Protein AF-A0A8C6JQ78-F1 (afdb_monomer)

Secondary structure (DSSP, 8-state):
-------PPPPHHHHHHHHHHHHHHHHHHHHHHHHHHHHHHHHHHHHHHHHHHHHHTT--HHHHHHHHHHHHHHHHHHHHHHHSS--TT-GGGT-EE-SSSSPPBTT-GGGTTT-TTTS---PPPPGGGGGSS---TT-S--BSSS-----EE-SS-------------GGGSTTS----

Sequence (180 aa):
MLILQEMSWPRGAEQELLGSSQASVKQEMQDFNQKAVQVYAARRNVLQIVRDVLEDHAVQEEQTQEILQLTEVAVKKVLENYVLMPDWALESTGATIDEERTSKSYGGKDMITWMRSLFTFFFANPPSTILQPSITPGNCWPFQGSQAHVVIRLPAHVWPTAFTVWHISAAVSPSGEVSS

Structure (mmCIF, N/CA/C/O backbone):
data_AF-A0A8C6JQ78-F1
#
_entry.id   AF-A0A8C6JQ78-F1
#
loop_
_atom_site.group_PDB
_atom_site.id
_atom_site.type_symbol
_atom_site.label_atom_id
_atom_site.label_alt_id
_atom_site.label_comp_id
_atom_site.label_asym_id
_atom_site.label_entity_id
_atom_site.label_seq_id
_atom_site.pdbx_PDB_ins_code
_atom_site.Cartn_x
_atom_site.Cartn_y
_atom_site.Cartn_z
_atom_site.occupancy
_atom_site.B_iso_or_equiv
_atom_site.auth_seq_id
_atom_site.auth_comp_id
_atom_site.auth_asym_id
_atom_site.auth_atom_id
_atom_site.pdbx_PDB_model_num
ATOM 1 N N . MET A 1 1 ? -3.628 13.001 -40.898 1.00 32.44 1 MET A N 1
ATOM 2 C CA . MET A 1 1 ? -3.159 11.724 -41.470 1.00 32.44 1 MET A CA 1
ATOM 3 C C . MET A 1 1 ? -3.111 10.720 -40.328 1.00 32.44 1 MET A C 1
ATOM 5 O O . MET A 1 1 ? -2.180 10.752 -39.540 1.00 32.44 1 MET A O 1
ATOM 9 N N . LEU A 1 2 ? -4.199 9.970 -40.146 1.00 30.72 2 LEU A N 1
ATOM 10 C CA . LEU A 1 2 ? -4.335 8.928 -39.125 1.00 30.72 2 LEU A CA 1
ATOM 11 C C . LEU A 1 2 ? -3.734 7.648 -39.705 1.00 30.72 2 LEU A C 1
ATOM 13 O O . LEU A 1 2 ? -4.224 7.169 -40.725 1.00 30.72 2 LEU A O 1
ATOM 17 N N . ILE A 1 3 ? -2.675 7.121 -39.097 1.00 33.19 3 ILE A N 1
ATOM 18 C CA . ILE A 1 3 ? -2.196 5.774 -39.406 1.00 33.19 3 ILE A CA 1
ATOM 19 C C . ILE A 1 3 ? -2.894 4.843 -38.417 1.00 33.19 3 ILE A C 1
ATOM 21 O O . ILE A 1 3 ? -2.551 4.804 -37.238 1.00 33.19 3 ILE A O 1
ATOM 25 N N . LEU A 1 4 ? -3.921 4.146 -38.901 1.00 33.66 4 LEU A N 1
ATOM 26 C CA . LEU A 1 4 ? -4.451 2.949 -38.259 1.00 33.66 4 LEU A CA 1
ATOM 27 C C . LEU A 1 4 ? -3.392 1.859 -38.433 1.00 33.66 4 LEU A C 1
ATOM 29 O O . LEU A 1 4 ? -3.199 1.354 -39.536 1.00 33.66 4 LEU A O 1
ATOM 33 N N . GLN A 1 5 ? -2.665 1.541 -37.365 1.00 36.19 5 GLN A N 1
ATOM 34 C CA . GLN A 1 5 ? -1.820 0.355 -37.341 1.00 36.19 5 GLN A CA 1
ATOM 35 C C . GLN A 1 5 ? -2.734 -0.850 -37.116 1.00 36.19 5 GLN A C 1
ATOM 37 O O . GLN A 1 5 ? -3.432 -0.924 -36.105 1.00 36.19 5 GLN A O 1
ATOM 42 N N . GLU A 1 6 ? -2.789 -1.741 -38.105 1.00 35.38 6 GLU A N 1
ATOM 43 C CA . GLU A 1 6 ? -3.621 -2.938 -38.073 1.00 35.38 6 GLU A CA 1
ATOM 44 C C . GLU A 1 6 ? -3.322 -3.789 -36.833 1.00 35.38 6 GLU A C 1
ATOM 46 O O . GLU A 1 6 ? -2.182 -4.175 -36.566 1.00 35.38 6 GLU A O 1
ATOM 51 N N . MET A 1 7 ? -4.375 -4.086 -36.073 1.00 39.25 7 MET A N 1
ATOM 52 C CA . MET A 1 7 ? -4.347 -5.039 -34.974 1.00 39.25 7 MET A CA 1
ATOM 53 C C . MET A 1 7 ? -4.331 -6.446 -35.572 1.00 39.25 7 MET A C 1
ATOM 55 O O . MET A 1 7 ? -5.369 -6.987 -35.953 1.00 39.25 7 MET A O 1
ATOM 59 N N . SER A 1 8 ? -3.145 -7.044 -35.675 1.00 45.88 8 SER A N 1
ATOM 60 C CA . SER A 1 8 ? -3.016 -8.471 -35.962 1.00 45.88 8 SER A CA 1
ATOM 61 C C . SER A 1 8 ? -3.646 -9.267 -34.818 1.00 45.88 8 SER A C 1
ATOM 63 O O . SER A 1 8 ? -3.221 -9.144 -33.668 1.00 45.88 8 SER A O 1
ATOM 65 N N . TRP A 1 9 ? -4.658 -10.076 -35.124 1.00 36.28 9 TRP A N 1
ATOM 66 C CA . TRP A 1 9 ? -5.292 -10.969 -34.157 1.00 36.28 9 TRP A CA 1
ATOM 67 C C . TRP A 1 9 ? -4.267 -11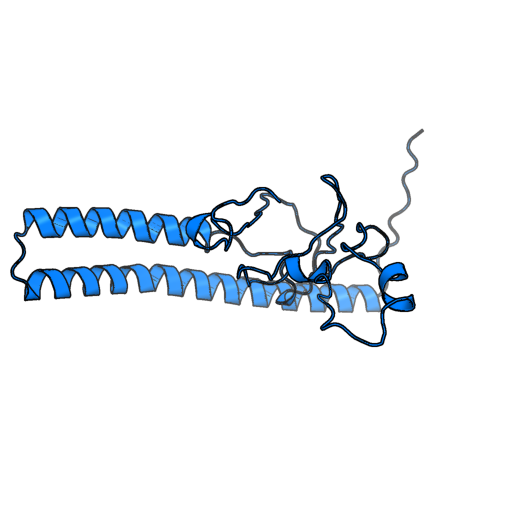.978 -33.599 1.00 36.28 9 TRP A C 1
ATOM 69 O O . TRP A 1 9 ? -3.513 -12.557 -34.387 1.00 36.28 9 TRP A O 1
ATOM 79 N N . PRO A 1 10 ? -4.221 -12.207 -32.271 1.00 47.31 10 PRO A N 1
ATOM 80 C CA . PRO A 1 10 ? -3.242 -13.102 -31.653 1.00 47.31 10 PRO A CA 1
ATOM 81 C C . PRO A 1 10 ? -3.400 -14.533 -32.179 1.00 47.31 10 PRO A C 1
ATOM 83 O O . PRO A 1 10 ? -4.524 -15.002 -32.377 1.00 47.31 10 PRO A O 1
ATOM 86 N N . ARG A 1 11 ? -2.283 -15.231 -32.421 1.00 64.19 11 ARG A N 1
ATOM 87 C CA . ARG A 1 11 ? -2.280 -16.630 -32.903 1.00 64.19 11 ARG A CA 1
ATOM 88 C C . ARG A 1 11 ? -2.543 -17.598 -31.742 1.00 64.19 11 ARG A C 1
ATOM 90 O O . ARG A 1 11 ? -2.397 -17.226 -30.585 1.00 64.19 11 ARG A O 1
ATOM 97 N N . GLY A 1 12 ? -2.912 -18.847 -32.041 1.00 55.00 12 GLY A N 1
ATOM 98 C CA . GLY A 1 12 ? -3.444 -19.822 -31.066 1.00 55.00 12 GLY A CA 1
ATOM 99 C C . GLY A 1 12 ? -2.695 -19.946 -29.726 1.00 55.00 12 GLY A C 1
ATOM 100 O O . GLY A 1 12 ? -3.345 -20.010 -28.691 1.00 55.00 12 GLY A O 1
ATOM 101 N N . ALA A 1 13 ? -1.358 -19.878 -29.711 1.00 51.22 13 ALA A N 1
ATOM 102 C CA . ALA A 1 13 ? -0.577 -19.916 -28.466 1.00 51.22 13 ALA A CA 1
ATOM 103 C C . ALA A 1 13 ? -0.722 -18.640 -27.608 1.00 51.22 13 ALA A C 1
ATOM 105 O O . ALA A 1 13 ? -0.789 -18.718 -26.386 1.00 51.22 13 ALA A O 1
ATOM 106 N N . GLU A 1 14 ? -0.824 -17.460 -28.228 1.00 50.31 14 GLU A N 1
ATOM 107 C CA . GLU A 1 14 ? -1.117 -16.205 -27.519 1.00 50.31 14 GLU A CA 1
ATOM 108 C C . GLU A 1 14 ? -2.560 -16.195 -27.007 1.00 50.31 14 GLU A C 1
ATOM 110 O O . GLU A 1 14 ? -2.817 -15.682 -25.925 1.00 50.31 14 GLU A O 1
ATOM 115 N N . GLN A 1 15 ? -3.501 -16.810 -27.730 1.00 54.88 15 GLN A N 1
ATOM 116 C CA . GLN A 1 15 ? -4.888 -16.956 -27.273 1.00 54.88 15 GLN A CA 1
ATOM 117 C C . GLN A 1 15 ? -5.023 -17.913 -26.077 1.00 54.88 15 GLN A C 1
ATOM 119 O O . GLN A 1 15 ? -5.782 -17.617 -25.158 1.00 54.88 15 GLN A O 1
ATOM 124 N N . GLU A 1 16 ? -4.270 -19.017 -26.035 1.00 52.56 16 GLU A N 1
ATOM 125 C CA . GLU A 1 16 ? -4.229 -19.924 -24.874 1.00 52.56 16 GLU A CA 1
ATOM 126 C C . GLU A 1 16 ? -3.543 -19.292 -23.652 1.00 52.56 16 GLU A C 1
ATOM 128 O O . GLU A 1 16 ? -4.010 -19.448 -22.520 1.00 52.56 16 GLU A O 1
ATOM 133 N N . LEU A 1 17 ? -2.473 -18.517 -23.860 1.00 53.00 17 LEU A N 1
ATOM 134 C CA . LEU A 1 17 ? -1.825 -17.745 -22.794 1.00 53.00 17 LEU A CA 1
ATOM 135 C C . LEU A 1 17 ? -2.736 -16.627 -22.267 1.00 53.00 17 LEU A C 1
ATOM 137 O O . LEU A 1 17 ? -2.822 -16.415 -21.060 1.00 53.00 17 LEU A O 1
ATOM 141 N N . LEU A 1 18 ? -3.485 -15.959 -23.149 1.00 53.69 18 LEU A N 1
ATOM 142 C CA . LEU A 1 18 ? -4.507 -14.985 -22.760 1.00 53.69 18 LEU A CA 1
ATOM 143 C C . LEU A 1 18 ? -5.668 -15.655 -22.010 1.00 53.69 18 LEU A C 1
ATOM 145 O O . LEU A 1 18 ? -6.127 -15.119 -21.007 1.00 53.69 18 LEU A O 1
ATOM 149 N N . GLY A 1 19 ? -6.121 -16.833 -22.447 1.00 58.56 19 GLY A N 1
ATOM 150 C CA . GLY A 1 19 ? -7.193 -17.588 -21.792 1.00 58.56 19 GLY A CA 1
ATOM 151 C C . GLY A 1 19 ? -6.809 -18.110 -20.404 1.00 58.56 19 GLY A C 1
ATOM 152 O O . GLY A 1 19 ? -7.600 -18.016 -19.466 1.00 58.56 19 GLY A O 1
ATOM 153 N N . SER A 1 20 ? -5.580 -18.606 -20.246 1.00 59.03 20 SER A N 1
ATOM 154 C CA . SER A 1 20 ? -5.051 -19.046 -18.947 1.00 59.03 20 SER A CA 1
ATOM 155 C C . SER A 1 20 ? -4.771 -17.869 -18.004 1.00 59.03 20 SER A C 1
ATOM 157 O O . SER A 1 20 ? -5.139 -17.942 -16.831 1.00 59.03 20 SER A O 1
ATOM 159 N N . SER A 1 21 ? -4.246 -16.750 -18.521 1.00 62.69 21 SER A N 1
ATOM 160 C CA . SER A 1 21 ? -4.127 -15.487 -17.776 1.00 62.69 21 SER A CA 1
ATOM 161 C C . SER A 1 21 ? -5.492 -14.996 -17.278 1.00 62.69 21 SER A C 1
ATOM 163 O O . SER A 1 21 ? -5.664 -14.726 -16.091 1.00 62.69 21 SER A O 1
ATOM 165 N N . GLN A 1 22 ? -6.516 -14.990 -18.139 1.00 65.12 22 GLN A N 1
ATOM 166 C CA . GLN A 1 22 ? -7.872 -14.591 -17.751 1.00 65.12 22 GLN A CA 1
ATOM 167 C C . GLN A 1 22 ? -8.497 -15.511 -16.695 1.00 65.12 22 GLN A C 1
ATOM 169 O O . GLN A 1 22 ? -9.213 -15.032 -15.814 1.00 65.12 22 GLN A O 1
ATOM 174 N N . ALA A 1 23 ? -8.237 -16.819 -16.757 1.00 68.50 23 ALA A N 1
ATOM 175 C CA . ALA A 1 23 ? -8.701 -17.760 -15.742 1.00 68.50 23 ALA A CA 1
ATOM 176 C C . ALA A 1 23 ? -8.026 -17.512 -14.382 1.00 68.50 23 ALA A C 1
ATOM 178 O O . ALA A 1 23 ? -8.720 -17.464 -13.366 1.00 68.50 23 ALA A O 1
ATOM 179 N N . SER A 1 24 ? -6.707 -17.283 -14.375 1.00 67.81 24 SER A N 1
ATOM 180 C CA . SER A 1 24 ? -5.937 -16.958 -13.165 1.00 67.81 24 SER A CA 1
ATOM 181 C C . SER A 1 24 ? -6.434 -15.665 -12.517 1.00 67.81 24 SER A C 1
ATOM 183 O O . SER A 1 24 ? -6.786 -15.642 -11.340 1.00 67.81 24 SER A O 1
ATOM 185 N N . VAL A 1 25 ? -6.592 -14.615 -13.321 1.00 70.62 25 VAL A N 1
ATOM 186 C CA . VAL A 1 25 ? -7.141 -13.320 -12.902 1.00 70.62 25 VAL A CA 1
ATOM 187 C C . VAL A 1 25 ? -8.549 -13.458 -12.314 1.00 70.62 25 VAL A C 1
ATOM 189 O O . VAL A 1 25 ? -8.882 -12.849 -11.297 1.00 70.62 25 VAL A O 1
ATOM 192 N N . LYS A 1 26 ? -9.409 -14.271 -12.939 1.00 72.00 26 LYS A N 1
ATOM 193 C CA . LYS A 1 26 ? -10.774 -14.501 -12.450 1.00 72.00 26 LYS A CA 1
ATOM 194 C C . LYS A 1 26 ? -10.776 -15.216 -11.099 1.00 72.00 26 LYS A C 1
ATOM 196 O O . LYS A 1 26 ? -11.613 -14.900 -10.255 1.00 72.00 26 LYS A O 1
ATOM 201 N N . GLN A 1 27 ? -9.858 -16.155 -10.896 1.00 77.75 27 GLN A N 1
ATOM 202 C CA . GLN A 1 27 ? -9.707 -16.865 -9.631 1.00 77.75 27 GLN A CA 1
ATOM 203 C C . GLN A 1 27 ? -9.198 -15.939 -8.519 1.00 77.75 27 GLN A C 1
ATOM 205 O O . GLN A 1 27 ? -9.746 -15.961 -7.420 1.00 77.75 27 GLN A O 1
ATOM 210 N N . GLU A 1 28 ? -8.231 -15.068 -8.800 1.00 74.31 28 GLU A N 1
ATOM 211 C CA . GLU A 1 28 ? -7.774 -14.064 -7.830 1.00 74.31 28 GLU A CA 1
ATOM 212 C C . GLU A 1 28 ? -8.862 -13.055 -7.475 1.00 74.31 28 GLU A C 1
ATOM 214 O O . GLU A 1 28 ? -9.023 -12.700 -6.311 1.00 74.31 28 GLU A O 1
ATOM 219 N N . MET A 1 29 ? -9.678 -12.645 -8.447 1.00 74.44 29 MET A N 1
ATOM 220 C CA . MET A 1 29 ? -10.842 -11.801 -8.182 1.00 74.44 29 MET A CA 1
ATOM 221 C C . MET A 1 29 ? -11.842 -12.493 -7.245 1.00 74.44 29 MET A C 1
ATOM 223 O O . MET A 1 29 ? -12.441 -11.859 -6.377 1.00 74.44 29 MET A O 1
ATOM 227 N N . GLN A 1 30 ? -12.046 -13.803 -7.413 1.00 80.25 30 GLN A N 1
ATOM 228 C CA . GLN A 1 30 ? -12.898 -14.589 -6.521 1.00 80.25 30 GLN A CA 1
ATOM 229 C C . GLN A 1 30 ? -12.302 -14.690 -5.113 1.00 80.25 30 GLN A C 1
ATOM 231 O O . GLN A 1 30 ? -13.033 -14.484 -4.144 1.00 80.25 30 GLN A O 1
ATOM 236 N N . ASP A 1 31 ? -10.995 -14.935 -4.995 1.00 81.62 31 ASP A N 1
ATOM 237 C CA . ASP A 1 31 ? -10.288 -14.963 -3.710 1.00 81.62 31 ASP A CA 1
ATOM 238 C C . ASP A 1 31 ? -10.336 -13.598 -3.005 1.00 81.62 31 ASP A C 1
ATOM 240 O O . ASP A 1 31 ? -10.670 -13.521 -1.822 1.00 81.62 31 ASP A O 1
ATOM 244 N 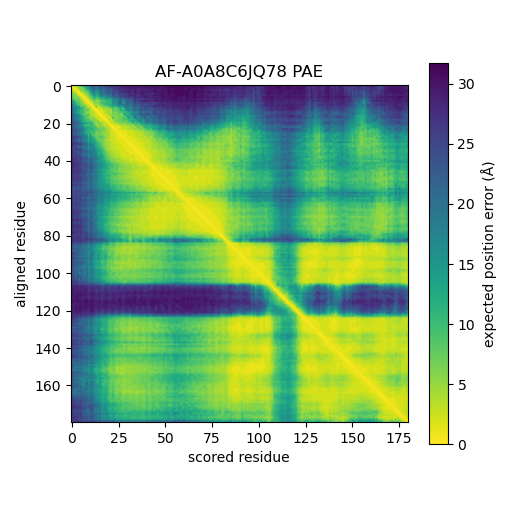N . PHE A 1 32 ? -10.111 -12.506 -3.740 1.00 79.88 32 PHE A N 1
ATOM 245 C CA . PHE A 1 32 ? -10.254 -11.142 -3.235 1.00 79.88 32 PHE A CA 1
ATOM 246 C C . PHE A 1 32 ? -11.667 -10.890 -2.705 1.00 79.88 32 PHE A C 1
ATOM 248 O O . PHE A 1 32 ? -11.829 -10.454 -1.566 1.00 79.88 32 PHE A O 1
ATOM 255 N N . ASN A 1 33 ? -12.698 -11.221 -3.488 1.00 78.75 33 ASN A N 1
ATOM 256 C CA . ASN A 1 33 ? -14.088 -11.060 -3.063 1.00 78.75 33 ASN A CA 1
ATOM 257 C C . ASN A 1 33 ? -14.398 -11.891 -1.811 1.00 78.75 33 ASN A C 1
ATOM 259 O O . ASN A 1 33 ? -15.082 -11.414 -0.906 1.00 78.75 33 ASN A O 1
ATOM 263 N N . GLN A 1 34 ? -13.870 -13.114 -1.720 1.00 84.38 34 GLN A N 1
ATOM 264 C CA . GLN A 1 34 ? -14.041 -13.959 -0.543 1.00 84.38 34 GLN A CA 1
ATOM 265 C C . GLN A 1 34 ? -13.355 -13.357 0.691 1.00 84.38 34 GLN A C 1
ATOM 267 O O . GLN A 1 34 ? -13.971 -13.284 1.757 1.00 84.38 34 GLN A O 1
ATOM 272 N N . LYS A 1 35 ? -12.113 -12.880 0.557 1.00 81.62 35 LYS A N 1
ATOM 273 C CA . LYS A 1 35 ? -11.379 -12.194 1.631 1.00 81.62 35 LYS A CA 1
ATOM 274 C C . LYS A 1 35 ? -12.092 -10.921 2.069 1.00 81.62 35 LYS A C 1
ATOM 276 O O . LYS A 1 35 ? -12.253 -10.706 3.267 1.00 81.62 35 LYS A O 1
ATOM 281 N N . ALA A 1 36 ? -12.592 -10.125 1.127 1.00 80.00 36 ALA A N 1
ATOM 282 C CA . ALA A 1 36 ? -13.374 -8.933 1.421 1.00 80.00 36 ALA A CA 1
ATOM 283 C C . ALA A 1 36 ? -14.611 -9.281 2.260 1.00 80.00 36 ALA A C 1
ATOM 285 O O . ALA A 1 36 ? -14.818 -8.698 3.323 1.00 80.00 36 ALA A O 1
ATOM 286 N N . VAL A 1 37 ? -15.386 -10.293 1.851 1.00 83.56 37 VAL A N 1
ATOM 287 C CA . VAL A 1 37 ? -16.549 -10.776 2.614 1.00 83.56 37 VAL A CA 1
ATOM 288 C C . VAL A 1 37 ? -16.155 -11.220 4.026 1.00 83.56 37 VAL A C 1
ATOM 290 O O . VAL A 1 37 ? -16.834 -10.855 4.987 1.00 83.56 37 VAL A O 1
ATOM 293 N N . GLN A 1 38 ? -15.055 -11.962 4.182 1.00 83.12 38 GLN A N 1
ATOM 294 C CA . GLN A 1 38 ? -14.572 -12.394 5.499 1.00 83.12 38 GLN A CA 1
ATOM 295 C C . GLN A 1 38 ? -14.166 -11.215 6.386 1.00 83.12 38 GLN A C 1
ATOM 297 O O . GLN A 1 38 ? -14.520 -11.179 7.564 1.00 83.12 38 GLN A O 1
ATOM 302 N N . VAL A 1 39 ? -13.477 -10.223 5.827 1.00 81.62 39 VAL A N 1
ATOM 303 C CA . VAL A 1 39 ? -13.064 -9.018 6.549 1.00 81.62 39 VAL A CA 1
ATOM 304 C C . VAL A 1 39 ? -14.284 -8.181 6.970 1.00 81.62 39 VAL A C 1
ATOM 306 O O . VAL A 1 39 ? -14.372 -7.755 8.125 1.00 81.62 39 VAL A O 1
ATOM 309 N N . TYR A 1 40 ? -15.283 -8.019 6.095 1.00 77.88 40 TYR A N 1
ATOM 310 C CA . TYR A 1 40 ? -16.555 -7.380 6.455 1.00 77.88 40 TYR A CA 1
ATOM 311 C C . TYR A 1 40 ? -17.328 -8.164 7.524 1.00 77.88 40 TYR A C 1
ATOM 313 O 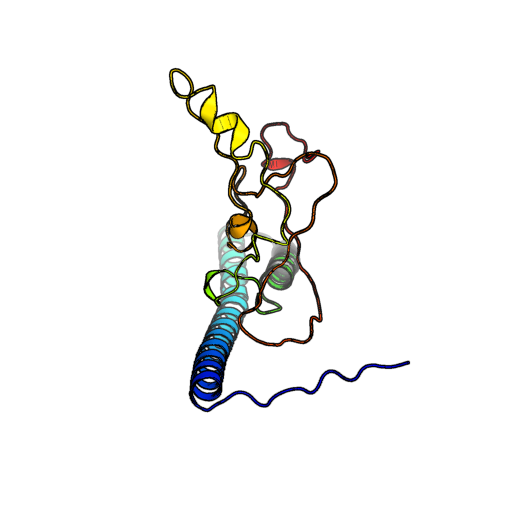O . TYR A 1 40 ? -17.980 -7.552 8.371 1.00 77.88 40 TYR A O 1
ATOM 321 N N . ALA A 1 41 ? -17.248 -9.498 7.531 1.00 82.44 41 ALA A N 1
ATOM 322 C CA . ALA A 1 41 ? -17.842 -10.322 8.581 1.00 82.44 41 ALA A CA 1
ATOM 323 C C . ALA A 1 41 ? -17.109 -10.152 9.925 1.00 82.44 41 ALA A C 1
ATOM 325 O O . ALA A 1 41 ? -17.755 -10.005 10.965 1.00 82.44 41 ALA A O 1
ATOM 326 N N . ALA A 1 42 ? -15.773 -10.079 9.902 1.00 83.88 42 ALA A N 1
ATOM 327 C CA . ALA A 1 42 ? -14.936 -9.900 11.088 1.00 83.88 42 ALA A CA 1
ATOM 328 C C . ALA A 1 42 ? -15.182 -8.563 11.813 1.00 83.88 42 ALA A C 1
ATOM 330 O O . ALA A 1 42 ? -14.994 -8.483 13.026 1.00 83.88 42 ALA A O 1
ATOM 331 N N . ARG A 1 43 ? -15.689 -7.536 11.115 1.00 84.19 43 ARG A N 1
ATOM 332 C CA . ARG A 1 43 ? -16.132 -6.264 11.720 1.00 84.19 43 ARG A CA 1
ATOM 333 C C . ARG A 1 43 ? -17.069 -6.470 12.908 1.00 84.19 43 ARG A C 1
ATOM 335 O O . ARG A 1 43 ? -16.933 -5.777 13.913 1.00 84.19 43 ARG A O 1
ATOM 342 N N . ARG A 1 44 ? -18.020 -7.410 12.808 1.00 84.19 44 ARG A N 1
ATOM 343 C CA . ARG A 1 44 ? -18.949 -7.673 13.918 1.00 84.19 44 ARG A CA 1
ATOM 344 C C . ARG A 1 44 ? -18.220 -8.215 15.136 1.00 84.19 44 ARG A C 1
ATOM 346 O O . ARG A 1 44 ? -18.549 -7.812 16.242 1.00 84.19 44 ARG A O 1
ATOM 353 N N . ASN A 1 45 ? -17.225 -9.073 14.925 1.00 90.31 45 ASN A N 1
ATOM 354 C CA . ASN A 1 45 ? -16.447 -9.661 16.009 1.00 90.31 45 ASN A CA 1
ATOM 355 C C . ASN A 1 45 ? -15.698 -8.574 16.782 1.00 90.31 45 ASN A C 1
ATOM 357 O O . ASN A 1 45 ? -15.733 -8.584 18.003 1.00 90.31 45 ASN A O 1
ATOM 361 N N . VAL A 1 46 ? -15.108 -7.591 16.088 1.00 91.62 46 VAL A N 1
ATOM 362 C CA . VAL A 1 46 ? -14.457 -6.441 16.742 1.00 91.62 46 VAL A CA 1
ATOM 363 C C . VAL A 1 46 ? -15.447 -5.672 17.618 1.00 91.62 46 VAL A C 1
ATOM 365 O O . VAL A 1 46 ? -15.147 -5.389 18.772 1.00 91.62 46 VAL A O 1
ATOM 368 N N . LEU A 1 47 ? -16.646 -5.381 17.104 1.00 92.50 47 LEU A N 1
ATOM 369 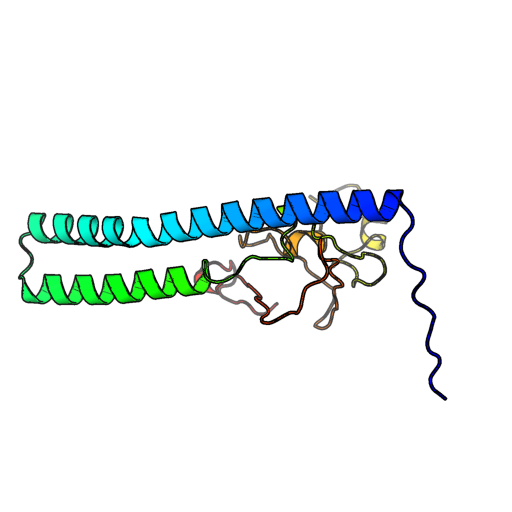C CA . LEU A 1 47 ? -17.671 -4.673 17.877 1.00 92.50 47 LEU A CA 1
ATOM 370 C C . LEU A 1 47 ? -18.191 -5.491 19.068 1.00 92.50 47 LEU A C 1
ATOM 372 O O . LEU A 1 47 ? -18.490 -4.907 20.104 1.00 92.50 47 LEU A O 1
ATOM 376 N N . GLN A 1 48 ? -18.300 -6.818 18.938 1.00 93.38 48 GLN A N 1
ATOM 377 C CA . GLN A 1 48 ? -18.658 -7.687 20.066 1.00 93.38 48 GLN A CA 1
ATOM 378 C C . GLN A 1 48 ? -17.561 -7.699 21.129 1.00 93.38 48 GLN A C 1
ATOM 380 O O . GLN A 1 48 ? -17.857 -7.438 22.282 1.00 93.38 48 GLN A O 1
ATOM 385 N N . ILE A 1 49 ? -16.296 -7.877 20.739 1.00 94.75 49 ILE A N 1
ATOM 386 C CA . ILE A 1 49 ? -15.164 -7.865 21.677 1.00 94.75 49 ILE A CA 1
ATOM 387 C C . ILE A 1 49 ? -15.113 -6.546 22.453 1.00 94.75 49 ILE A C 1
ATOM 389 O O . ILE A 1 49 ? -14.928 -6.551 23.665 1.00 94.75 49 ILE A O 1
ATOM 393 N N . VAL A 1 50 ? -15.293 -5.411 21.769 1.00 95.44 50 VAL A N 1
ATOM 394 C CA . VAL A 1 50 ? -15.316 -4.103 22.436 1.00 95.44 50 VAL A CA 1
ATOM 395 C C . VAL A 1 50 ? -16.489 -4.007 23.410 1.00 95.44 50 VAL A C 1
ATOM 397 O O . VAL A 1 50 ? -16.291 -3.536 24.523 1.00 95.44 50 VAL A O 1
ATOM 400 N N . ARG A 1 51 ? -17.683 -4.488 23.042 1.00 94.38 51 ARG A N 1
ATOM 401 C CA . ARG A 1 51 ? -18.834 -4.528 23.955 1.00 94.38 51 ARG A CA 1
ATOM 402 C C . ARG A 1 51 ? -18.546 -5.375 25.195 1.00 94.38 51 ARG A C 1
ATOM 404 O O . ARG A 1 51 ? -18.719 -4.872 26.298 1.00 94.38 51 ARG A O 1
ATOM 411 N N . ASP A 1 52 ? -18.065 -6.602 25.014 1.00 94.69 52 ASP A N 1
ATOM 412 C CA . ASP A 1 52 ? -17.804 -7.543 26.109 1.00 94.69 52 ASP A CA 1
ATOM 413 C C . ASP A 1 52 ? -16.800 -6.955 27.117 1.00 94.69 52 ASP A C 1
ATOM 415 O O . ASP A 1 52 ? -16.995 -7.036 28.328 1.00 94.69 52 ASP A O 1
ATOM 419 N N . VAL A 1 53 ? -15.748 -6.289 26.622 1.00 95.38 53 VAL A N 1
ATOM 420 C CA . VAL A 1 53 ? -14.756 -5.609 27.470 1.00 95.38 53 VAL A CA 1
ATOM 421 C C . VAL A 1 53 ? -15.375 -4.440 28.244 1.00 95.38 53 VAL A C 1
ATOM 423 O O . VAL A 1 53 ? -15.027 -4.232 29.405 1.00 95.38 53 VAL A O 1
ATOM 426 N N . LEU A 1 54 ? -16.283 -3.673 27.635 1.00 94.81 54 LEU A N 1
ATOM 427 C CA . LEU A 1 54 ? -16.944 -2.539 28.295 1.00 94.81 54 LEU A CA 1
ATOM 428 C C . LEU A 1 54 ? -17.943 -2.994 29.369 1.00 94.81 54 LEU A C 1
ATOM 430 O O . LEU A 1 54 ? -18.017 -2.371 30.430 1.00 94.81 54 LEU A O 1
ATOM 434 N N . GLU A 1 55 ? -18.665 -4.088 29.118 1.00 92.25 55 GLU A N 1
ATOM 435 C CA . GLU A 1 55 ? -19.579 -4.706 30.085 1.00 92.25 55 GLU A CA 1
ATOM 436 C C . GLU A 1 55 ? -18.820 -5.266 31.303 1.00 92.25 55 GLU A C 1
ATOM 438 O O . GLU A 1 55 ? -19.230 -5.017 32.438 1.00 92.25 55 GLU A O 1
ATOM 443 N N . ASP A 1 56 ? -17.673 -5.927 31.093 1.00 94.38 56 ASP A N 1
ATOM 444 C CA . ASP A 1 56 ? -16.807 -6.452 32.169 1.00 94.38 56 ASP A CA 1
ATOM 445 C C . ASP A 1 56 ? -16.278 -5.345 33.103 1.00 94.38 56 ASP A C 1
ATOM 447 O O . ASP A 1 56 ? -16.122 -5.542 34.308 1.00 94.38 56 ASP A O 1
ATOM 451 N N . HIS A 1 57 ? -16.079 -4.136 32.569 1.00 92.81 57 HIS A N 1
ATOM 452 C CA . HIS A 1 57 ? -15.624 -2.969 33.333 1.00 92.81 57 HIS A CA 1
ATOM 453 C C . HIS A 1 57 ? -16.771 -2.114 33.901 1.00 92.81 57 HIS A C 1
ATOM 455 O O . HIS A 1 57 ? -16.511 -1.036 34.441 1.00 92.81 57 HIS A O 1
ATOM 461 N N . ALA A 1 58 ? -18.026 -2.574 33.796 1.00 91.69 58 ALA A N 1
ATOM 462 C CA . ALA A 1 58 ? -19.225 -1.875 34.269 1.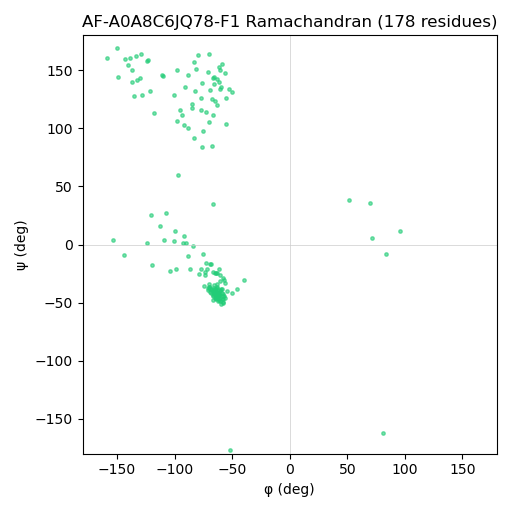00 91.69 58 ALA A CA 1
ATOM 463 C C . ALA A 1 58 ? -19.329 -0.414 33.775 1.00 91.69 58 ALA A C 1
ATOM 465 O O . ALA A 1 58 ? -19.748 0.484 34.51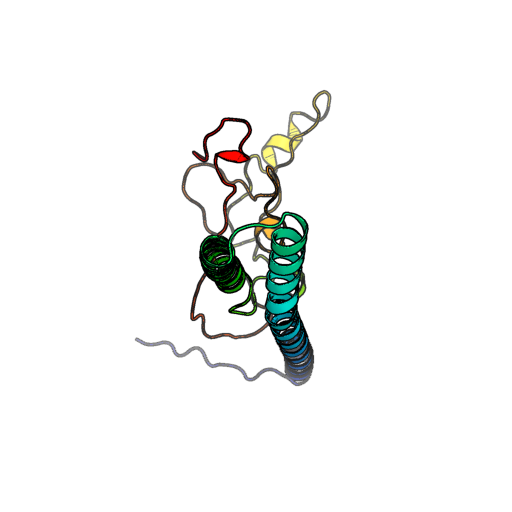4 1.00 91.69 58 ALA A O 1
ATOM 466 N N . VAL A 1 59 ? -18.931 -0.167 32.522 1.00 91.06 59 VAL A N 1
ATOM 467 C CA . VAL A 1 59 ? -19.070 1.144 31.872 1.00 91.06 59 VAL A CA 1
ATOM 468 C C . VAL A 1 59 ? -20.557 1.471 31.690 1.00 91.06 59 VAL A C 1
ATOM 470 O O . VAL A 1 59 ? -21.375 0.585 31.445 1.00 91.06 59 VAL A O 1
ATOM 473 N N . GLN A 1 60 ? -20.933 2.746 31.833 1.00 92.25 60 GLN A N 1
ATOM 474 C CA . GLN A 1 60 ? -22.330 3.162 31.681 1.00 92.25 60 GLN A CA 1
ATOM 475 C C . GLN A 1 60 ? -22.830 2.912 30.254 1.00 92.25 60 GLN A C 1
ATOM 477 O O . GLN A 1 60 ? -22.113 3.180 29.293 1.00 92.25 60 GLN A O 1
ATOM 482 N N . GLU A 1 61 ? -24.088 2.488 30.110 1.00 89.56 61 GLU A N 1
ATOM 483 C CA . GLU A 1 61 ? -24.684 2.136 28.810 1.00 89.56 61 GLU A CA 1
ATOM 484 C C . GLU A 1 61 ? -24.563 3.260 27.767 1.00 89.56 61 GLU A C 1
ATOM 486 O O . GLU A 1 61 ? -24.235 3.003 26.613 1.00 89.56 61 GLU A O 1
ATOM 491 N N . GLU A 1 62 ? -24.753 4.519 28.171 1.00 91.00 62 GLU A N 1
ATOM 492 C CA . GLU A 1 62 ? -24.618 5.675 27.274 1.00 91.00 62 GLU A CA 1
ATOM 493 C C . GLU A 1 62 ? -23.191 5.805 26.713 1.00 91.00 62 GLU A C 1
ATOM 495 O O . GLU A 1 62 ? -23.004 5.977 25.508 1.00 91.00 62 GLU A O 1
ATOM 500 N N . GLN A 1 63 ? -22.180 5.622 27.568 1.00 92.06 63 GLN A N 1
ATOM 501 C CA . GLN A 1 63 ? -20.771 5.644 27.169 1.00 92.06 63 GLN A CA 1
ATOM 502 C C . GLN A 1 63 ? -20.416 4.426 26.308 1.00 92.06 63 GLN A C 1
ATOM 504 O O . GLN A 1 63 ? -19.660 4.546 25.344 1.00 92.06 63 GLN A O 1
ATOM 509 N N . THR A 1 64 ? -20.990 3.260 26.609 1.00 92.00 64 THR A N 1
ATOM 510 C CA . THR A 1 64 ? -20.823 2.046 25.802 1.00 92.00 64 THR A CA 1
ATOM 511 C C . THR A 1 64 ? -21.332 2.260 24.379 1.00 92.00 64 THR A C 1
ATOM 513 O O . THR A 1 64 ? -20.628 1.934 23.421 1.00 92.00 64 THR A O 1
ATOM 516 N N . GLN A 1 65 ? -22.513 2.861 24.211 1.00 93.31 65 GLN A N 1
ATOM 517 C CA . GLN A 1 65 ? -23.059 3.165 22.886 1.00 93.31 65 GLN A CA 1
ATOM 518 C C . GLN A 1 65 ? -22.180 4.158 22.114 1.00 93.31 65 GLN A C 1
ATOM 520 O O . GLN A 1 65 ? -21.915 3.939 20.931 1.00 93.31 65 GLN A O 1
ATOM 525 N N . GLU A 1 66 ? -21.676 5.207 22.769 1.00 95.00 66 GLU A N 1
ATOM 526 C CA . GLU A 1 66 ? -20.769 6.175 22.140 1.00 95.00 66 GLU A CA 1
ATOM 527 C C . GLU A 1 66 ? -19.466 5.510 21.664 1.00 95.00 66 GLU A C 1
ATOM 529 O O . GLU A 1 66 ? -19.068 5.659 20.504 1.00 95.00 66 GLU A O 1
ATOM 534 N N . ILE A 1 67 ? -18.828 4.706 22.521 1.00 95.06 67 ILE A N 1
ATOM 535 C CA . ILE A 1 67 ? -17.589 3.992 22.183 1.00 95.06 67 ILE A CA 1
ATOM 536 C C . ILE A 1 67 ? -17.825 3.007 21.035 1.00 95.06 67 ILE A C 1
ATOM 538 O O . ILE A 1 67 ? -16.996 2.909 20.124 1.00 95.06 67 ILE A O 1
ATOM 542 N N . LEU A 1 68 ? -18.957 2.298 21.027 1.00 95.31 68 LEU A N 1
ATOM 543 C CA . LEU A 1 68 ? -19.305 1.384 19.940 1.00 95.31 68 LEU A CA 1
ATOM 544 C C . LEU A 1 68 ? -19.521 2.123 18.615 1.00 95.31 68 LEU A C 1
ATOM 546 O O . LEU A 1 68 ? -19.035 1.649 17.588 1.00 95.31 68 LEU A O 1
ATOM 550 N N . GLN A 1 69 ? -20.166 3.293 18.621 1.00 94.88 69 GLN A N 1
ATOM 551 C CA . GLN A 1 69 ? -20.330 4.113 17.415 1.00 94.88 69 GLN A CA 1
ATOM 552 C C . GLN A 1 69 ? -18.986 4.610 16.876 1.00 94.88 69 GLN A C 1
ATOM 554 O O . GLN A 1 69 ? -18.710 4.487 15.680 1.00 94.88 69 GLN A O 1
ATOM 559 N N . LEU A 1 70 ? -18.113 5.123 17.746 1.00 95.62 70 LEU A N 1
ATOM 560 C CA . LEU A 1 70 ? -16.771 5.563 17.355 1.00 95.62 70 LEU A CA 1
ATOM 561 C C . LEU A 1 70 ? -15.940 4.404 16.795 1.00 95.62 70 LEU A C 1
ATOM 563 O O . LEU A 1 70 ? -15.290 4.545 15.756 1.00 95.62 70 LEU A O 1
ATOM 567 N N . THR A 1 71 ? -16.015 3.239 17.438 1.00 95.12 71 THR A N 1
ATOM 568 C CA . THR A 1 71 ? -15.366 2.009 16.970 1.00 95.12 71 THR A CA 1
ATOM 569 C C . THR A 1 71 ? -15.904 1.602 15.602 1.00 95.12 71 THR A C 1
ATOM 571 O O . THR A 1 71 ? -15.135 1.263 14.704 1.00 95.12 71 THR A O 1
ATOM 574 N N . GLU A 1 72 ? -17.219 1.671 15.403 1.00 92.12 72 GLU A N 1
ATOM 575 C CA . GLU A 1 72 ? -17.860 1.317 14.144 1.00 92.12 72 GLU A CA 1
ATOM 576 C C . GLU A 1 72 ? -17.386 2.207 12.988 1.00 92.12 72 GLU A C 1
ATOM 578 O O . GLU A 1 72 ? -17.072 1.696 11.905 1.00 92.12 72 GLU A O 1
ATOM 583 N N . VAL A 1 73 ? -17.300 3.518 13.228 1.00 92.44 73 VAL A N 1
ATOM 584 C CA . VAL A 1 73 ? -16.778 4.499 12.270 1.00 92.44 73 VAL A CA 1
ATOM 585 C C . VAL A 1 73 ? -15.301 4.237 11.976 1.00 92.44 73 VAL A C 1
ATOM 587 O O . VAL A 1 73 ? -14.906 4.214 10.808 1.00 92.44 73 VAL A O 1
ATOM 590 N N . ALA A 1 74 ? -14.488 3.991 13.006 1.00 91.56 74 ALA A N 1
ATOM 591 C CA . ALA A 1 74 ? -13.063 3.718 12.851 1.00 91.56 74 ALA A CA 1
ATOM 592 C C . ALA A 1 74 ? -12.811 2.444 12.031 1.00 91.56 74 ALA A C 1
ATOM 594 O O . ALA A 1 74 ? -12.061 2.479 11.054 1.00 91.56 74 ALA A O 1
ATOM 595 N N . VAL A 1 75 ? -13.489 1.340 12.366 1.00 90.00 75 VAL A N 1
ATOM 596 C CA . VAL A 1 75 ? -13.370 0.076 11.627 1.00 90.00 75 VAL A CA 1
ATOM 597 C C . VAL A 1 75 ? -13.833 0.260 10.187 1.00 90.00 75 VAL A C 1
ATOM 599 O O . VAL A 1 75 ? -13.124 -0.146 9.273 1.00 90.00 75 VAL A O 1
ATOM 602 N N . LYS A 1 76 ? -14.977 0.918 9.95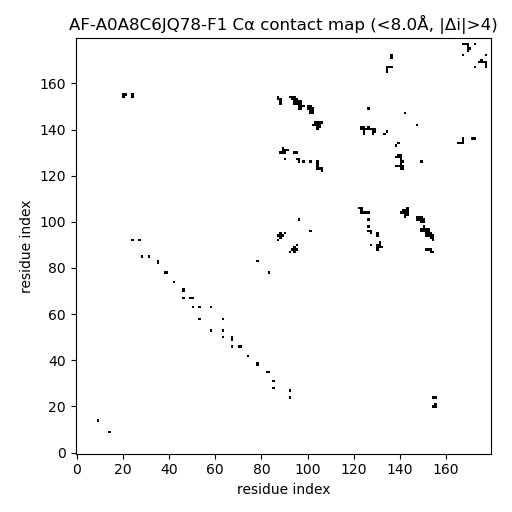5 1.00 86.56 76 LYS A N 1
ATOM 603 C CA . LYS A 1 76 ? -15.467 1.181 8.595 1.00 86.56 76 LYS A CA 1
ATOM 604 C C . LYS A 1 76 ? -14.433 1.941 7.760 1.00 86.56 76 LYS A C 1
ATOM 606 O O . LYS A 1 76 ? -14.150 1.524 6.642 1.00 86.56 76 LYS A O 1
ATOM 611 N N . LYS A 1 77 ? -13.824 2.991 8.315 1.00 85.44 77 LYS A N 1
ATOM 612 C CA . LYS A 1 77 ? -12.803 3.791 7.625 1.00 85.44 77 LYS A CA 1
ATOM 613 C C . LYS A 1 77 ? -11.552 2.976 7.281 1.00 85.44 77 LYS A C 1
ATOM 615 O O . LYS A 1 77 ? -10.979 3.153 6.211 1.00 85.44 77 LYS A O 1
ATOM 620 N N . VAL A 1 78 ? -11.138 2.060 8.159 1.00 83.12 78 VAL A N 1
ATOM 621 C CA . VAL A 1 78 ? -10.050 1.115 7.856 1.00 83.12 78 VAL A CA 1
ATOM 622 C C . VAL A 1 78 ? -10.450 0.197 6.701 1.00 83.12 78 VAL A C 1
ATOM 624 O O . VAL A 1 78 ? -9.686 0.047 5.756 1.00 83.12 78 VAL A O 1
ATOM 627 N N . LEU A 1 79 ? -11.655 -0.373 6.720 1.00 80.62 79 LEU A N 1
ATOM 628 C CA . LEU A 1 79 ? -12.113 -1.262 5.648 1.00 80.62 79 LEU A CA 1
ATOM 629 C C . LEU A 1 79 ? -12.197 -0.558 4.291 1.00 80.62 79 LEU A C 1
ATOM 631 O O . LEU A 1 79 ? -11.774 -1.121 3.286 1.00 80.62 79 LEU A O 1
ATOM 635 N N . GLU A 1 80 ? -12.692 0.677 4.262 1.00 74.44 80 GLU A N 1
ATOM 636 C CA . GLU A 1 80 ? -12.757 1.481 3.038 1.00 74.44 80 GLU A CA 1
ATOM 637 C C . GLU A 1 80 ? -11.369 1.709 2.420 1.00 74.44 80 GLU A C 1
ATOM 639 O O . GLU A 1 80 ? -11.215 1.626 1.205 1.00 74.44 80 GLU A O 1
ATOM 644 N N . ASN A 1 81 ? -10.340 1.911 3.247 1.00 68.94 81 ASN A N 1
ATOM 645 C CA . ASN A 1 81 ? -8.977 2.148 2.770 1.00 68.94 81 ASN A CA 1
ATOM 646 C C . ASN A 1 81 ? -8.276 0.896 2.214 1.00 68.94 81 ASN A C 1
ATOM 648 O O . ASN A 1 81 ? -7.338 1.039 1.433 1.00 68.94 81 ASN A O 1
ATOM 652 N N . TYR A 1 82 ? -8.692 -0.311 2.614 1.00 67.31 82 TYR A N 1
ATOM 653 C CA . TYR A 1 82 ? -7.963 -1.549 2.301 1.00 67.31 82 TYR A CA 1
ATOM 654 C C . TYR A 1 82 ? -8.753 -2.578 1.472 1.00 67.31 82 TYR A C 1
ATOM 656 O O . TYR A 1 82 ? -8.140 -3.485 0.919 1.00 67.31 82 TYR A O 1
ATOM 664 N N . VAL A 1 83 ? -10.089 -2.488 1.381 1.00 66.38 83 VAL A N 1
ATOM 665 C CA . VAL A 1 83 ? -10.934 -3.630 0.948 1.00 66.38 83 VAL A CA 1
ATOM 666 C C . VAL A 1 83 ? -11.836 -3.328 -0.260 1.00 66.38 83 VAL A C 1
ATOM 668 O O . VAL A 1 83 ? -12.577 -4.195 -0.712 1.00 66.38 83 VAL A O 1
ATOM 671 N N . LEU A 1 84 ? -11.792 -2.126 -0.840 1.00 66.94 84 LEU A N 1
ATOM 672 C CA . LEU A 1 84 ? -12.805 -1.736 -1.833 1.00 66.94 84 LEU A CA 1
ATOM 673 C C . LEU A 1 84 ? -12.513 -2.149 -3.277 1.00 66.94 84 LEU A C 1
ATOM 675 O O . LEU A 1 84 ? -13.450 -2.204 -4.074 1.00 66.94 84 LEU A O 1
ATOM 679 N N . MET A 1 85 ? -11.258 -2.423 -3.642 1.00 76.88 85 MET A N 1
ATOM 680 C CA . MET A 1 85 ? -10.905 -2.738 -5.029 1.00 76.88 85 MET A CA 1
ATOM 681 C C . MET A 1 85 ? -9.712 -3.698 -5.118 1.00 76.88 85 MET A C 1
ATOM 683 O O . MET A 1 85 ? -8.782 -3.577 -4.321 1.00 76.88 85 MET A O 1
ATOM 687 N N . PRO A 1 86 ? -9.714 -4.617 -6.097 1.00 80.25 86 PRO A N 1
ATOM 688 C CA . PRO A 1 86 ? -8.570 -5.470 -6.394 1.00 80.25 86 PRO A CA 1
ATOM 689 C C . PRO A 1 86 ? -7.393 -4.632 -6.905 1.00 80.25 86 PRO A C 1
ATOM 691 O O . PRO A 1 86 ? -7.568 -3.732 -7.732 1.00 80.25 86 PRO A O 1
ATOM 694 N N . ASP A 1 87 ? -6.190 -4.960 -6.441 1.00 87.06 87 ASP A N 1
ATOM 695 C CA . ASP A 1 87 ? -4.957 -4.336 -6.911 1.00 87.06 87 ASP A CA 1
ATOM 696 C C . ASP A 1 87 ? -4.400 -5.084 -8.133 1.00 87.06 87 ASP A C 1
ATOM 698 O O . ASP A 1 87 ? -3.767 -6.136 -8.029 1.00 87.06 87 ASP A O 1
ATOM 702 N N . TRP A 1 88 ? -4.648 -4.521 -9.315 1.00 90.50 88 TRP A N 1
ATOM 703 C CA . TRP A 1 88 ? -4.140 -5.038 -10.587 1.00 90.50 88 TRP A CA 1
ATOM 704 C C . TRP A 1 88 ? -2.641 -4.810 -10.790 1.00 90.50 88 TRP A C 1
ATOM 706 O O . TRP A 1 88 ? -2.063 -5.407 -11.695 1.00 90.50 88 TRP A O 1
ATOM 716 N N . ALA A 1 89 ? -2.030 -3.925 -10.001 1.00 93.44 89 ALA A N 1
ATOM 717 C CA . ALA A 1 89 ? -0.602 -3.642 -10.039 1.00 93.44 89 ALA A CA 1
ATOM 718 C C . ALA A 1 89 ? 0.189 -4.505 -9.041 1.00 93.44 89 ALA A C 1
ATOM 720 O O . ALA A 1 89 ? 1.406 -4.375 -8.967 1.00 93.44 89 ALA A O 1
ATOM 721 N N . LEU A 1 90 ? -0.467 -5.402 -8.303 1.00 90.88 90 LEU A N 1
ATOM 722 C CA . LEU A 1 90 ? 0.180 -6.276 -7.330 1.00 90.88 90 LEU A CA 1
ATOM 723 C C . LEU A 1 90 ? 1.076 -7.323 -8.017 1.00 90.88 90 LEU A C 1
ATOM 725 O O . LEU A 1 90 ? 0.663 -8.012 -8.946 1.00 90.88 90 LEU A O 1
ATOM 729 N N . GLU A 1 91 ? 2.301 -7.504 -7.525 1.00 90.75 91 GLU A N 1
ATOM 730 C CA . GLU A 1 91 ? 3.261 -8.463 -8.099 1.00 90.75 91 GLU A CA 1
ATOM 731 C C . GLU A 1 91 ? 2.707 -9.898 -8.100 1.00 90.75 91 GLU A C 1
ATOM 733 O O . GLU A 1 91 ? 2.863 -10.633 -9.075 1.00 90.75 91 GLU A O 1
ATOM 738 N N . SER A 1 92 ? 1.987 -10.289 -7.040 1.00 85.12 92 SER A N 1
ATOM 739 C CA . SER A 1 92 ? 1.409 -11.633 -6.930 1.00 85.12 92 SER A CA 1
ATOM 740 C C . SER A 1 92 ? 0.316 -11.916 -7.960 1.00 85.12 92 SER A C 1
ATOM 742 O O . SER A 1 92 ? 0.117 -13.082 -8.281 1.00 85.12 92 SER A O 1
ATOM 744 N N . THR A 1 93 ? -0.341 -10.877 -8.494 1.00 84.38 93 THR A N 1
ATOM 745 C CA . THR A 1 93 ? -1.353 -11.016 -9.558 1.00 84.38 93 THR A CA 1
ATOM 746 C C . THR A 1 93 ? -0.725 -11.086 -10.953 1.00 84.38 93 THR A C 1
ATOM 748 O O . THR A 1 93 ? -1.416 -11.258 -11.956 1.00 84.38 93 THR A O 1
ATOM 751 N N . GLY A 1 94 ? 0.608 -10.994 -11.036 1.00 88.31 94 GLY A N 1
ATOM 752 C CA . GLY A 1 94 ? 1.375 -11.054 -12.278 1.00 88.31 94 GLY A CA 1
ATOM 753 C C . GLY A 1 94 ? 1.715 -9.687 -12.868 1.00 88.31 94 GLY A C 1
ATOM 754 O O . GLY A 1 94 ? 2.171 -9.619 -14.013 1.00 88.31 94 GLY A O 1
ATOM 755 N N . ALA A 1 95 ? 1.510 -8.596 -12.125 1.00 93.25 95 ALA A N 1
ATOM 756 C CA . ALA A 1 95 ? 1.992 -7.286 -12.541 1.00 93.25 95 ALA A CA 1
ATOM 757 C C . ALA A 1 95 ? 3.528 -7.235 -12.539 1.00 93.25 95 ALA A C 1
ATOM 759 O O . ALA A 1 95 ? 4.190 -7.812 -11.679 1.00 93.25 95 ALA A O 1
ATOM 760 N N . THR A 1 96 ? 4.111 -6.522 -13.504 1.00 96.00 96 THR A N 1
ATOM 761 C CA . THR A 1 96 ? 5.572 -6.403 -13.645 1.00 96.00 96 THR A CA 1
ATOM 762 C C . THR A 1 96 ? 5.996 -4.982 -13.998 1.00 96.00 96 THR A C 1
ATOM 764 O O . THR A 1 96 ? 5.204 -4.185 -14.499 1.00 96.00 96 THR A O 1
ATOM 767 N N . ILE A 1 97 ? 7.267 -4.655 -13.761 1.00 97.12 97 ILE A N 1
ATOM 768 C CA . ILE A 1 97 ? 7.859 -3.382 -14.182 1.00 97.12 97 ILE A CA 1
ATOM 769 C C . ILE A 1 97 ? 8.475 -3.516 -15.575 1.00 97.12 97 ILE A C 1
ATOM 771 O O . ILE A 1 97 ? 9.214 -4.454 -15.867 1.00 97.12 97 ILE A O 1
ATOM 775 N N . ASP A 1 98 ? 8.221 -2.528 -16.428 1.00 96.62 98 ASP A N 1
ATOM 776 C CA . ASP A 1 98 ? 8.976 -2.313 -17.657 1.00 96.62 98 ASP A CA 1
ATOM 777 C C . ASP A 1 98 ? 10.255 -1.518 -17.346 1.00 96.62 98 ASP A C 1
ATOM 779 O O . ASP A 1 98 ? 10.240 -0.286 -17.291 1.00 96.62 98 ASP A O 1
ATOM 783 N N . GLU A 1 99 ? 11.360 -2.220 -17.080 1.00 92.19 99 GLU A N 1
ATOM 784 C CA . GLU A 1 99 ? 12.623 -1.608 -16.629 1.00 92.19 99 GLU A CA 1
ATOM 785 C C . GLU A 1 99 ? 13.272 -0.666 -17.655 1.00 92.19 99 GLU A C 1
ATOM 787 O O . GLU A 1 99 ? 14.049 0.223 -17.286 1.00 92.19 99 GLU A O 1
ATOM 792 N N . GLU A 1 100 ? 12.985 -0.852 -18.945 1.00 93.69 100 GLU A N 1
ATOM 793 C CA . GLU A 1 100 ? 13.540 -0.020 -20.017 1.00 93.69 100 GLU A CA 1
ATOM 794 C C . GLU A 1 100 ? 12.875 1.354 -20.057 1.00 93.69 100 GLU A C 1
ATOM 796 O O . GLU A 1 100 ? 13.536 2.361 -20.308 1.00 93.69 100 GLU A O 1
ATOM 801 N N . ARG A 1 101 ? 11.571 1.392 -19.765 1.00 95.81 101 ARG A N 1
ATOM 802 C CA . ARG A 1 101 ? 10.754 2.610 -19.737 1.00 95.81 101 ARG A CA 1
ATOM 803 C C . ARG A 1 101 ? 10.535 3.156 -18.328 1.00 95.81 101 ARG A C 1
ATOM 805 O O . ARG A 1 101 ? 9.678 4.008 -18.144 1.00 95.81 101 ARG A O 1
ATOM 812 N N . THR A 1 102 ? 11.264 2.649 -17.338 1.00 95.06 102 THR A N 1
ATOM 813 C CA . THR A 1 102 ? 11.194 3.097 -15.944 1.00 95.06 102 THR A CA 1
ATOM 814 C C . THR A 1 102 ? 12.480 3.825 -15.570 1.00 95.06 102 THR A C 1
ATOM 816 O O . THR A 1 102 ? 13.576 3.483 -16.027 1.00 95.06 102 THR A O 1
ATOM 819 N N . SER A 1 103 ? 12.352 4.851 -14.728 1.00 94.38 103 SER A N 1
ATOM 820 C CA . SER A 1 103 ? 13.498 5.608 -14.217 1.00 94.38 103 SER A CA 1
ATOM 821 C C . SER A 1 103 ? 14.477 4.702 -13.465 1.00 94.38 103 SER A C 1
ATOM 823 O O . SER A 1 103 ? 14.118 3.641 -12.957 1.00 94.38 103 SER A O 1
ATOM 825 N N . LYS A 1 104 ? 15.747 5.102 -13.389 1.00 91.00 104 LYS A N 1
ATOM 826 C CA . LYS A 1 104 ? 16.751 4.314 -12.667 1.00 91.00 104 LYS A CA 1
ATOM 827 C C . LYS A 1 104 ? 16.596 4.495 -11.159 1.00 91.00 104 LYS A C 1
ATOM 829 O O . LYS A 1 104 ? 16.395 5.615 -10.692 1.00 91.00 104 LYS A O 1
ATOM 834 N N . SER A 1 105 ? 16.733 3.397 -10.415 1.00 90.69 105 SER A N 1
ATOM 835 C CA . SER A 1 105 ? 16.849 3.454 -8.958 1.00 90.69 105 SER A CA 1
ATOM 836 C C . SER A 1 105 ? 18.019 4.340 -8.544 1.00 90.69 105 SER A C 1
ATOM 838 O O . SER A 1 105 ? 19.047 4.407 -9.230 1.00 90.69 105 SER A O 1
ATOM 840 N N . TYR A 1 106 ? 17.852 5.007 -7.406 1.00 86.38 106 TYR A N 1
ATOM 841 C CA . TYR A 1 106 ? 18.885 5.827 -6.792 1.00 86.38 106 TYR A CA 1
ATOM 842 C C . TYR A 1 106 ? 20.184 5.024 -6.620 1.00 86.38 106 TYR A C 1
ATOM 844 O O . TYR A 1 106 ? 20.158 3.878 -6.179 1.00 86.38 106 TYR A O 1
ATOM 852 N N . GLY A 1 107 ? 21.328 5.607 -6.987 1.00 74.25 107 GLY A N 1
ATOM 853 C CA . GLY A 1 107 ? 22.626 4.934 -6.857 1.00 74.25 107 GLY A CA 1
ATOM 854 C C . GLY A 1 107 ? 22.857 3.758 -7.820 1.00 74.25 107 GLY A C 1
ATOM 855 O O . GLY A 1 107 ? 23.485 2.782 -7.423 1.00 74.25 107 GLY A O 1
ATOM 856 N N . GLY A 1 108 ? 22.353 3.839 -9.062 1.00 63.06 108 GLY A N 1
ATOM 857 C CA . GLY A 1 108 ? 22.484 2.812 -10.111 1.00 63.06 108 GLY A CA 1
ATOM 858 C C . GLY A 1 108 ? 23.911 2.297 -10.409 1.00 63.06 108 GLY A C 1
ATOM 859 O O . GLY A 1 108 ? 24.886 2.678 -9.768 1.00 63.06 108 GLY A O 1
ATOM 860 N N . LYS A 1 109 ? 24.025 1.406 -11.413 1.00 52.66 109 LYS A N 1
ATOM 861 C CA . LYS A 1 109 ? 25.197 0.548 -11.741 1.00 52.66 109 LYS A CA 1
ATOM 862 C C . LYS A 1 109 ? 26.592 1.190 -11.601 1.00 52.66 109 LYS A C 1
ATOM 864 O O . LYS A 1 109 ? 27.534 0.483 -11.257 1.00 52.66 109 LYS A O 1
ATOM 869 N N . ASP A 1 110 ? 26.727 2.496 -11.802 1.00 50.78 110 ASP A N 1
ATOM 870 C CA . ASP A 1 110 ? 28.000 3.219 -11.730 1.00 50.78 110 ASP A CA 1
ATOM 871 C C . ASP A 1 110 ? 28.563 3.381 -10.299 1.00 50.78 110 ASP A C 1
ATOM 873 O O . ASP A 1 110 ? 29.775 3.513 -10.134 1.00 50.78 110 ASP A O 1
ATOM 877 N N . MET A 1 111 ? 27.737 3.274 -9.247 1.00 48.94 111 MET A N 1
ATOM 878 C CA . MET A 1 111 ? 28.202 3.274 -7.844 1.00 48.94 111 MET A CA 1
ATOM 879 C C . MET A 1 111 ? 28.824 1.922 -7.429 1.00 48.94 111 MET A C 1
ATOM 881 O O . MET A 1 111 ? 29.612 1.844 -6.484 1.00 48.94 111 MET A O 1
ATOM 885 N N . ILE A 1 112 ? 28.496 0.842 -8.149 1.00 51.59 112 ILE A N 1
ATOM 886 C CA . ILE A 1 112 ? 28.895 -0.538 -7.816 1.00 51.59 112 ILE A CA 1
ATOM 887 C C . ILE A 1 112 ? 30.385 -0.777 -8.120 1.00 51.59 112 ILE A C 1
ATOM 889 O O . ILE A 1 112 ? 31.034 -1.597 -7.469 1.00 51.59 112 ILE A O 1
ATOM 893 N N . THR A 1 113 ? 30.961 -0.031 -9.064 1.00 48.69 113 THR A N 1
ATOM 894 C CA . THR A 1 113 ? 32.335 -0.269 -9.532 1.00 48.69 113 THR A CA 1
ATOM 895 C C . THR A 1 113 ? 33.406 0.281 -8.579 1.00 48.69 113 THR A C 1
ATOM 897 O O . THR A 1 113 ? 34.508 -0.261 -8.544 1.00 48.69 113 THR A O 1
ATOM 900 N N . TRP A 1 114 ? 33.115 1.309 -7.766 1.00 49.22 114 TRP A N 1
ATOM 901 C CA . TRP A 1 114 ? 34.159 1.999 -6.986 1.00 49.22 114 TRP A CA 1
ATOM 902 C C . TRP A 1 114 ? 34.284 1.566 -5.518 1.00 49.22 114 TRP A C 1
ATOM 904 O O . TRP A 1 114 ? 35.345 1.735 -4.924 1.00 49.22 114 TRP A O 1
ATOM 914 N N . MET A 1 115 ? 33.249 0.972 -4.915 1.00 51.34 115 MET A N 1
ATOM 915 C CA . MET A 1 115 ? 33.227 0.750 -3.461 1.00 51.34 115 MET A CA 1
ATOM 916 C C . MET A 1 115 ? 33.301 -0.718 -3.005 1.00 51.34 115 MET A C 1
ATOM 918 O O . MET A 1 115 ? 33.078 -0.996 -1.839 1.00 51.34 115 MET A O 1
ATOM 922 N N . ARG A 1 116 ? 33.693 -1.692 -3.831 1.00 47.41 116 ARG A N 1
ATOM 923 C CA .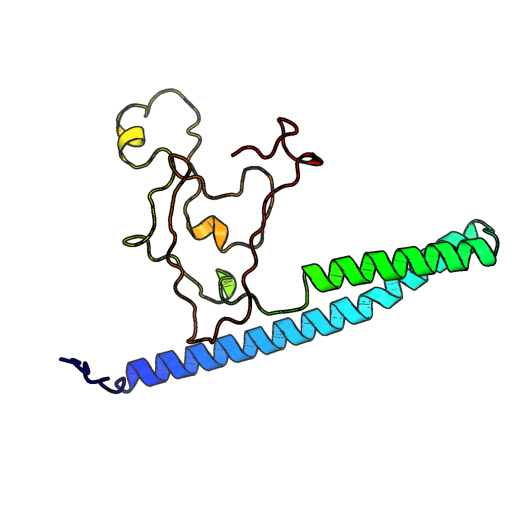 ARG A 1 116 ? 33.699 -3.135 -3.468 1.00 47.41 116 ARG A CA 1
ATOM 924 C C . ARG A 1 116 ? 34.699 -3.576 -2.362 1.00 47.41 116 ARG A C 1
ATOM 926 O O . ARG A 1 116 ? 35.238 -4.675 -2.458 1.00 47.41 116 ARG A O 1
ATOM 933 N N . SER A 1 117 ? 35.003 -2.778 -1.332 1.00 51.38 117 SER A N 1
ATOM 934 C CA . SER A 1 117 ? 35.957 -3.195 -0.293 1.00 51.38 117 SER A CA 1
ATOM 935 C C . SER A 1 117 ? 35.701 -2.779 1.162 1.00 51.38 117 SER A C 1
ATOM 937 O O . SER A 1 117 ? 36.433 -3.313 1.989 1.00 51.38 117 SER A O 1
ATOM 939 N N . LEU A 1 118 ? 34.750 -1.907 1.553 1.00 52.91 118 LEU A N 1
ATOM 940 C CA . LEU A 1 118 ? 34.701 -1.540 2.992 1.00 52.91 118 LEU A CA 1
ATOM 941 C C . LEU A 1 118 ? 33.379 -1.079 3.635 1.00 52.91 118 LEU A C 1
ATOM 943 O O . LEU A 1 118 ? 33.400 -0.765 4.820 1.00 52.91 118 LEU A O 1
ATOM 947 N N . PHE A 1 119 ? 32.229 -1.064 2.959 1.00 49.72 119 PHE A N 1
ATOM 948 C CA . PHE A 1 119 ? 30.986 -0.608 3.604 1.00 49.72 119 PHE A CA 1
ATOM 949 C C . PHE A 1 119 ? 29.800 -1.505 3.263 1.00 49.72 119 PHE A C 1
ATOM 951 O O . PHE A 1 119 ? 29.671 -1.968 2.135 1.00 49.72 119 PHE A O 1
ATOM 958 N N . THR A 1 120 ? 28.945 -1.769 4.251 1.00 46.41 120 THR A N 1
ATOM 959 C CA . THR A 1 120 ? 27.645 -2.426 4.086 1.00 46.41 120 THR A CA 1
ATOM 960 C C . THR A 1 120 ? 26.838 -1.636 3.052 1.00 46.41 120 THR A C 1
ATOM 962 O O . THR A 1 120 ? 26.386 -0.528 3.333 1.00 46.41 120 THR A O 1
ATOM 965 N N . PHE A 1 121 ? 26.733 -2.150 1.825 1.00 51.19 121 PHE A N 1
ATOM 966 C CA . PHE A 1 121 ? 26.067 -1.457 0.723 1.00 51.19 121 PHE A CA 1
ATOM 967 C C . PHE A 1 121 ? 24.572 -1.328 1.007 1.00 51.19 121 PHE A C 1
ATOM 969 O O . PHE A 1 121 ? 23.842 -2.317 0.977 1.00 51.19 121 PHE A O 1
ATOM 976 N N . PHE A 1 122 ? 24.119 -0.098 1.249 1.00 55.12 122 PHE A N 1
ATOM 977 C CA . PHE A 1 122 ? 22.715 0.280 1.135 1.00 55.12 122 PHE A CA 1
ATOM 978 C C . PHE A 1 122 ? 22.328 0.208 -0.344 1.00 55.12 122 PHE A C 1
ATOM 980 O O . PHE A 1 122 ? 22.429 1.191 -1.077 1.00 55.12 122 PHE A O 1
ATOM 987 N N . PHE A 1 123 ? 21.956 -0.980 -0.817 1.00 61.41 123 PHE A N 1
ATOM 988 C CA . PHE A 1 123 ? 21.352 -1.107 -2.134 1.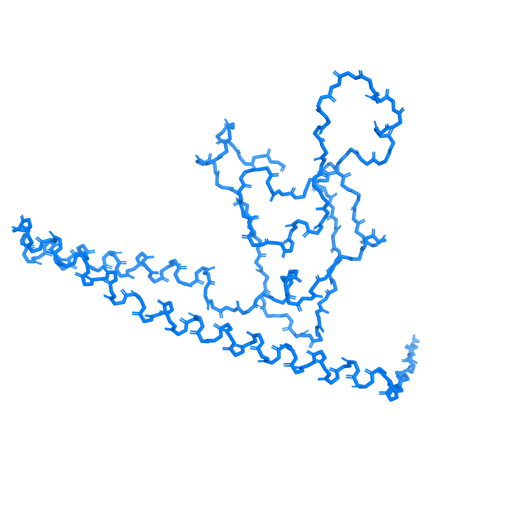00 61.41 123 PHE A CA 1
ATOM 989 C C . PHE A 1 123 ? 19.985 -0.426 -2.098 1.00 61.41 123 PHE A C 1
ATOM 991 O O . PHE A 1 123 ? 19.154 -0.736 -1.246 1.00 61.41 123 PHE A O 1
ATOM 998 N N . ALA A 1 124 ? 19.757 0.511 -3.015 1.00 80.75 124 ALA A N 1
ATOM 999 C CA . ALA A 1 124 ? 18.416 1.002 -3.275 1.00 80.75 124 ALA A CA 1
ATOM 1000 C C . ALA A 1 124 ? 17.541 -0.166 -3.732 1.00 80.75 124 ALA A C 1
ATOM 1002 O O . ALA A 1 124 ? 17.956 -0.956 -4.587 1.00 80.75 124 ALA A O 1
ATOM 1003 N N . ASN A 1 125 ? 16.328 -0.254 -3.193 1.00 89.88 125 ASN A N 1
ATOM 1004 C CA . ASN A 1 125 ? 15.381 -1.256 -3.655 1.00 89.88 125 ASN A CA 1
ATOM 1005 C C . ASN A 1 125 ? 15.072 -1.057 -5.153 1.00 89.88 125 ASN A C 1
ATOM 1007 O O . ASN A 1 125 ? 15.130 0.072 -5.663 1.00 89.88 125 ASN A O 1
ATOM 1011 N N . PRO A 1 126 ? 14.759 -2.134 -5.886 1.00 92.12 126 PRO A N 1
ATOM 1012 C CA . PRO A 1 126 ? 14.352 -2.039 -7.282 1.00 92.12 126 PRO A CA 1
ATOM 1013 C C . PRO A 1 126 ? 12.957 -1.401 -7.422 1.00 92.12 126 PRO A C 1
ATOM 1015 O O . PRO A 1 126 ? 12.188 -1.368 -6.460 1.00 92.12 126 PRO A O 1
ATOM 1018 N N . PRO A 1 127 ? 12.573 -0.951 -8.630 1.00 94.81 127 PRO A N 1
ATOM 1019 C CA . PRO A 1 127 ? 11.232 -0.424 -8.862 1.00 94.81 127 PRO A CA 1
ATOM 1020 C C . PRO A 1 127 ? 10.118 -1.443 -8.599 1.00 94.81 127 PRO A C 1
ATOM 1022 O O . PRO A 1 127 ? 9.014 -1.041 -8.256 1.00 94.81 127 PRO A O 1
ATOM 1025 N N . SER A 1 128 ? 10.389 -2.751 -8.711 1.00 94.38 128 SER A N 1
ATOM 1026 C CA . SER A 1 128 ? 9.401 -3.805 -8.428 1.00 94.38 128 SER A CA 1
ATOM 1027 C C . SER A 1 128 ? 8.896 -3.791 -6.984 1.00 94.38 128 SER A C 1
ATOM 1029 O O . SER A 1 128 ? 7.786 -4.248 -6.732 1.00 94.38 128 SER A O 1
ATOM 1031 N N . THR A 1 129 ? 9.638 -3.190 -6.047 1.00 94.94 129 THR A N 1
ATOM 1032 C CA . THR A 1 129 ? 9.208 -3.025 -4.652 1.00 94.94 129 THR A CA 1
ATOM 1033 C C . THR A 1 129 ? 7.887 -2.265 -4.522 1.00 94.94 129 THR A C 1
ATOM 1035 O O . THR A 1 129 ? 7.136 -2.540 -3.593 1.00 94.94 129 THR A O 1
ATOM 1038 N N . ILE A 1 130 ? 7.547 -1.365 -5.456 1.00 95.50 130 ILE A N 1
ATOM 1039 C CA . ILE A 1 130 ? 6.265 -0.635 -5.409 1.00 95.50 130 ILE A CA 1
ATOM 1040 C C . ILE A 1 130 ? 5.048 -1.528 -5.690 1.00 95.50 130 ILE A C 1
ATOM 1042 O O . ILE A 1 130 ? 3.928 -1.113 -5.417 1.00 95.50 130 ILE A O 1
ATOM 1046 N N . LEU A 1 131 ? 5.258 -2.720 -6.258 1.00 94.94 131 LEU A N 1
ATOM 1047 C CA . LEU A 1 131 ? 4.204 -3.690 -6.568 1.00 94.94 131 LEU A CA 1
ATOM 1048 C C . LEU A 1 131 ? 3.957 -4.664 -5.407 1.00 94.94 131 LEU A C 1
ATOM 1050 O O . LEU A 1 131 ? 3.158 -5.586 -5.539 1.00 94.94 131 LEU A O 1
ATOM 1054 N N . GLN A 1 132 ? 4.671 -4.513 -4.288 1.00 92.38 132 GLN A N 1
ATOM 1055 C CA . GLN A 1 132 ? 4.570 -5.390 -3.124 1.00 92.38 132 GLN A CA 1
ATOM 1056 C C . GLN A 1 132 ? 3.660 -4.780 -2.049 1.00 92.38 132 GLN A C 1
ATOM 1058 O O . GLN A 1 132 ? 3.620 -3.562 -1.889 1.00 92.38 132 GLN A O 1
ATOM 1063 N N . PRO A 1 133 ? 2.976 -5.603 -1.234 1.00 87.94 133 PRO A N 1
ATOM 1064 C CA . PRO A 1 133 ? 2.018 -5.109 -0.241 1.00 87.94 133 PRO A CA 1
ATOM 1065 C C . PRO A 1 133 ? 2.665 -4.470 1.003 1.00 87.94 133 PRO A C 1
ATOM 1067 O O . PRO A 1 133 ? 1.962 -3.943 1.864 1.00 87.94 133 PRO A O 1
ATOM 1070 N N . SER A 1 134 ? 3.988 -4.557 1.160 1.00 88.44 134 SER A N 1
ATOM 1071 C CA . SER A 1 134 ? 4.677 -4.101 2.370 1.00 88.44 134 SER A CA 1
ATOM 1072 C C . SER A 1 134 ? 4.988 -2.603 2.325 1.00 88.44 134 SER A C 1
ATOM 1074 O O . SER A 1 134 ? 5.751 -2.146 1.478 1.00 88.44 134 SER A O 1
ATOM 1076 N N . ILE A 1 135 ? 4.468 -1.861 3.308 1.00 87.25 135 ILE A N 1
ATOM 1077 C CA . ILE A 1 135 ? 4.671 -0.411 3.491 1.00 87.25 135 ILE A CA 1
ATOM 1078 C C . ILE A 1 135 ? 5.594 -0.079 4.678 1.00 87.25 135 ILE A C 1
ATOM 1080 O O . ILE A 1 135 ? 5.461 0.964 5.318 1.00 87.25 135 ILE A O 1
ATOM 1084 N N . THR A 1 136 ? 6.508 -0.982 5.036 1.00 89.62 136 THR A N 1
ATOM 1085 C CA . THR A 1 136 ? 7.432 -0.762 6.159 1.00 89.62 136 THR A CA 1
ATOM 1086 C C . THR A 1 136 ? 8.489 0.297 5.826 1.00 89.62 136 THR A C 1
ATOM 1088 O O . THR A 1 136 ? 8.928 0.367 4.675 1.00 89.62 136 THR A O 1
ATOM 1091 N N . PRO A 1 137 ? 8.974 1.081 6.811 1.00 89.69 137 PRO A N 1
ATOM 1092 C CA . PRO A 1 137 ? 10.080 2.012 6.594 1.00 89.69 137 PRO A CA 1
ATOM 1093 C C . PRO A 1 137 ? 11.278 1.336 5.912 1.00 89.69 137 PRO A C 1
ATOM 1095 O O . PRO A 1 137 ? 11.703 0.256 6.316 1.00 89.69 137 PRO A O 1
ATOM 1098 N N . GLY A 1 138 ? 11.798 1.966 4.856 1.00 87.38 138 GLY A N 1
ATOM 1099 C CA . GLY A 1 138 ? 12.894 1.428 4.044 1.00 87.38 138 GLY A CA 1
ATOM 1100 C C . GLY A 1 138 ? 12.475 0.440 2.951 1.00 87.38 138 GLY A C 1
ATOM 1101 O O . GLY A 1 138 ? 13.309 0.112 2.115 1.00 87.38 138 GLY A O 1
ATOM 1102 N N . ASN A 1 139 ? 11.209 0.009 2.895 1.00 90.94 139 ASN A N 1
ATOM 1103 C CA . ASN A 1 139 ? 10.678 -0.825 1.813 1.00 90.94 139 ASN A CA 1
ATOM 1104 C C . ASN A 1 139 ? 9.957 0.018 0.748 1.00 90.94 139 ASN A C 1
ATOM 1106 O O . ASN A 1 139 ? 8.762 -0.121 0.511 1.00 90.94 139 ASN A O 1
ATOM 1110 N N . CYS A 1 140 ? 10.690 0.940 0.136 1.00 92.56 140 CYS A N 1
ATOM 1111 C CA . CYS A 1 140 ? 10.216 1.783 -0.959 1.00 92.56 140 CYS A CA 1
ATOM 1112 C C . CYS A 1 140 ? 11.252 1.808 -2.083 1.00 92.56 140 CYS A C 1
ATOM 1114 O O . CYS A 1 140 ? 12.413 1.466 -1.862 1.00 92.56 140 CYS A O 1
ATOM 1116 N N . TRP A 1 141 ? 10.847 2.222 -3.280 1.00 94.00 141 TRP A N 1
ATOM 1117 C CA . TRP A 1 141 ? 11.755 2.416 -4.407 1.00 94.00 141 TRP A CA 1
ATOM 1118 C C . TRP A 1 141 ? 12.231 3.876 -4.471 1.00 94.00 141 TRP A C 1
ATOM 1120 O O . TRP A 1 141 ? 11.427 4.756 -4.785 1.00 94.00 141 TRP A O 1
ATOM 1130 N N . PRO A 1 142 ? 13.518 4.159 -4.197 1.00 92.94 142 PRO A N 1
ATOM 1131 C CA . PRO A 1 142 ? 14.055 5.505 -4.332 1.00 92.94 142 PRO A CA 1
ATOM 1132 C C . PRO A 1 142 ? 14.574 5.764 -5.755 1.00 92.94 142 PRO A C 1
ATOM 1134 O O . PRO A 1 142 ? 15.181 4.893 -6.387 1.00 92.94 142 PRO A O 1
ATOM 1137 N N . PHE A 1 143 ? 14.423 7.001 -6.227 1.00 92.62 143 PHE A N 1
ATOM 1138 C CA . PHE A 1 143 ? 14.972 7.501 -7.492 1.00 92.62 143 PHE A CA 1
ATOM 1139 C C . PHE A 1 143 ? 15.735 8.817 -7.280 1.00 92.62 143 PHE A C 1
ATOM 1141 O O . PHE A 1 143 ? 15.645 9.451 -6.233 1.00 92.62 143 PHE A O 1
ATOM 1148 N N . GLN A 1 144 ? 16.549 9.215 -8.261 1.00 89.69 144 GLN A N 1
ATOM 1149 C CA . GLN A 1 144 ? 17.352 10.438 -8.176 1.00 89.69 144 GLN A CA 1
ATOM 1150 C C . GLN A 1 144 ? 16.499 11.690 -8.434 1.00 89.69 144 GLN A C 1
ATOM 1152 O O . GLN A 1 144 ? 15.905 11.827 -9.501 1.00 89.69 144 GLN A O 1
ATOM 1157 N N . GLY A 1 145 ? 16.540 12.652 -7.509 1.00 90.06 145 GLY A N 1
ATOM 1158 C CA . GLY A 1 145 ? 15.863 13.943 -7.657 1.00 90.06 145 GLY A CA 1
ATOM 1159 C C . GLY A 1 145 ? 14.372 13.878 -7.323 1.00 90.06 145 GLY A C 1
ATOM 1160 O O . GLY A 1 145 ? 13.918 12.949 -6.672 1.00 90.06 145 GLY A O 1
ATOM 1161 N N . SER A 1 146 ? 13.610 14.881 -7.764 1.00 92.94 146 SER A N 1
ATOM 1162 C CA . SER A 1 146 ? 12.183 15.040 -7.432 1.00 92.94 146 SER A CA 1
ATOM 1163 C C . SER A 1 146 ? 11.222 14.580 -8.533 1.00 92.94 146 SER A C 1
ATOM 1165 O O . SER A 1 146 ? 10.012 14.753 -8.410 1.00 92.94 146 SER A O 1
ATOM 1167 N N . GLN A 1 147 ? 11.741 14.036 -9.636 1.00 94.69 147 GLN A N 1
ATOM 1168 C CA . GLN A 1 147 ? 10.941 13.606 -10.781 1.00 94.69 147 GLN A CA 1
ATOM 1169 C C . GLN A 1 147 ? 11.405 12.239 -11.269 1.00 94.69 147 GLN A C 1
ATOM 1171 O O . GLN A 1 147 ? 12.576 12.044 -11.589 1.00 94.69 147 GLN A O 1
ATOM 1176 N N . ALA A 1 148 ? 10.455 11.319 -11.384 1.00 94.00 148 ALA A N 1
ATOM 1177 C CA . ALA A 1 148 ? 10.642 10.019 -11.999 1.00 94.00 148 ALA A CA 1
ATOM 1178 C C . ALA A 1 148 ? 9.337 9.543 -12.631 1.00 94.00 148 ALA A C 1
ATOM 1180 O O . ALA A 1 148 ? 8.263 10.107 -12.427 1.00 94.00 148 ALA A O 1
ATOM 1181 N N . HIS A 1 149 ? 9.456 8.482 -13.411 1.00 96.31 149 HIS A N 1
ATOM 1182 C CA . HIS A 1 149 ? 8.335 7.766 -13.991 1.00 96.31 149 HIS A CA 1
ATOM 1183 C C . HIS A 1 149 ? 8.579 6.265 -13.876 1.00 96.31 149 HIS A C 1
ATOM 1185 O O . HIS A 1 149 ? 9.724 5.796 -13.906 1.00 96.31 149 HIS A O 1
ATOM 1191 N N . VAL A 1 150 ? 7.483 5.525 -13.775 1.00 96.75 150 VAL A N 1
ATOM 1192 C CA . VAL A 1 150 ? 7.457 4.069 -13.748 1.00 96.75 150 VAL A CA 1
ATOM 1193 C C . VAL A 1 150 ? 6.397 3.576 -14.707 1.00 96.75 150 VAL A C 1
ATOM 1195 O O . VAL A 1 150 ? 5.331 4.179 -14.837 1.00 96.75 150 VAL A O 1
ATOM 1198 N N . VAL A 1 151 ? 6.705 2.485 -15.398 1.00 97.62 151 VAL A N 1
ATOM 1199 C CA . VAL A 1 151 ? 5.774 1.844 -16.314 1.00 97.62 151 VAL A CA 1
ATOM 1200 C C . VAL A 1 151 ? 5.482 0.440 -15.811 1.00 97.62 151 VAL A C 1
ATOM 1202 O O . VAL A 1 151 ? 6.357 -0.424 -15.793 1.00 97.62 151 VAL A O 1
ATOM 1205 N N . ILE A 1 152 ? 4.232 0.233 -15.401 1.00 97.19 152 ILE A N 1
ATOM 1206 C CA . ILE A 1 152 ? 3.729 -1.029 -14.857 1.00 97.19 152 ILE A CA 1
ATOM 1207 C C . ILE A 1 152 ? 2.969 -1.764 -15.963 1.00 97.19 152 ILE A C 1
ATOM 1209 O O . ILE A 1 152 ? 2.095 -1.194 -16.620 1.00 97.19 152 ILE A O 1
ATOM 1213 N N . ARG A 1 153 ? 3.307 -3.033 -16.179 1.00 95.88 153 ARG A N 1
ATOM 1214 C CA . ARG A 1 153 ? 2.582 -3.951 -17.057 1.00 95.88 153 ARG A CA 1
ATOM 1215 C C . ARG A 1 153 ? 1.609 -4.750 -16.203 1.00 95.88 153 ARG A C 1
ATOM 1217 O O . ARG A 1 153 ? 2.033 -5.501 -15.330 1.00 95.88 153 ARG A O 1
ATOM 1224 N N . LEU A 1 154 ? 0.320 -4.565 -16.458 1.00 93.94 154 LEU A N 1
ATOM 1225 C CA . LEU A 1 154 ? -0.748 -5.267 -15.752 1.00 93.94 154 LEU A CA 1
ATOM 1226 C C . LEU A 1 154 ? -0.952 -6.669 -16.354 1.00 93.94 154 LEU A C 1
ATOM 1228 O O . LEU A 1 154 ? -0.740 -6.845 -17.558 1.00 93.94 154 LEU A O 1
ATOM 1232 N N . PRO A 1 155 ? -1.402 -7.653 -15.558 1.00 87.94 155 PRO A N 1
ATOM 1233 C CA . PRO A 1 155 ? -1.607 -9.030 -16.019 1.00 87.94 155 PRO A CA 1
ATOM 1234 C C . PRO A 1 155 ? -2.766 -9.170 -17.021 1.00 87.94 155 PRO A C 1
ATOM 1236 O O . PRO A 1 155 ? -2.856 -10.161 -17.747 1.00 87.94 155 PRO A O 1
ATOM 1239 N N . ALA A 1 156 ? -3.647 -8.168 -17.087 1.00 87.38 156 ALA A N 1
ATOM 1240 C CA . ALA A 1 156 ? -4.770 -8.108 -18.007 1.00 87.38 156 ALA A CA 1
ATOM 1241 C C . ALA A 1 156 ? -5.014 -6.676 -18.498 1.00 87.38 156 ALA A C 1
ATOM 1243 O O . ALA A 1 156 ? -4.624 -5.693 -17.866 1.00 87.38 156 ALA A O 1
ATOM 1244 N N . HIS A 1 157 ? -5.718 -6.562 -19.623 1.00 88.38 157 HIS A N 1
ATOM 1245 C CA . HIS A 1 157 ? -6.225 -5.279 -20.089 1.00 88.38 157 HIS A CA 1
ATOM 1246 C C . HIS A 1 157 ? -7.403 -4.839 -19.210 1.00 88.38 157 HIS A C 1
ATOM 1248 O O . HIS A 1 157 ? -8.464 -5.466 -19.225 1.00 88.38 157 HIS A O 1
ATOM 1254 N N . VAL A 1 158 ? -7.223 -3.747 -18.470 1.00 86.75 158 VAL A N 1
ATOM 1255 C CA . VAL A 1 158 ? -8.230 -3.187 -17.559 1.00 86.75 158 VAL A CA 1
ATOM 1256 C C . VAL A 1 158 ? -8.539 -1.741 -17.915 1.00 86.75 158 VAL A C 1
ATOM 1258 O O . VAL A 1 158 ? -7.733 -1.058 -18.543 1.00 86.75 158 VAL A O 1
ATOM 1261 N N . TRP A 1 159 ? -9.704 -1.269 -17.484 1.00 90.62 159 TRP A N 1
ATOM 1262 C CA . TRP A 1 159 ? -10.072 0.142 -17.534 1.00 90.62 159 TRP A CA 1
ATOM 1263 C C . TRP A 1 159 ? -9.803 0.756 -16.157 1.00 90.62 159 TRP A C 1
ATOM 1265 O O . TRP A 1 159 ? -10.546 0.443 -15.224 1.00 90.62 159 TRP A O 1
ATOM 1275 N N . PRO A 1 160 ? -8.749 1.577 -15.985 1.00 90.81 160 PRO A N 1
ATOM 1276 C CA . PRO A 1 160 ? -8.422 2.135 -14.679 1.00 90.81 160 PRO A CA 1
ATOM 1277 C C . PRO A 1 160 ? -9.536 3.068 -14.199 1.00 90.81 160 PRO A C 1
ATOM 1279 O O . PRO A 1 160 ? -9.885 4.029 -14.883 1.00 90.81 160 PRO A O 1
ATOM 1282 N N . THR A 1 161 ? -10.088 2.792 -13.020 1.00 90.31 161 THR A N 1
ATOM 1283 C CA . THR A 1 161 ? -11.113 3.631 -12.375 1.00 90.31 161 THR A CA 1
ATOM 1284 C C . THR A 1 161 ? -10.551 4.458 -11.226 1.00 90.31 161 THR A C 1
ATOM 1286 O O . THR A 1 161 ? -11.129 5.478 -10.860 1.00 90.31 161 THR A O 1
ATOM 1289 N N . ALA A 1 162 ? -9.432 4.019 -10.652 1.00 89.38 162 ALA A N 1
ATOM 1290 C CA . ALA A 1 162 ? -8.778 4.644 -9.519 1.00 89.38 162 ALA A CA 1
ATOM 1291 C C . ALA A 1 162 ? -7.304 4.228 -9.456 1.00 89.38 162 ALA A C 1
ATOM 1293 O O . ALA A 1 162 ? -6.909 3.205 -10.018 1.00 89.38 162 ALA A O 1
ATOM 1294 N N . PHE A 1 163 ? -6.516 5.022 -8.738 1.00 89.69 163 PHE A N 1
ATOM 1295 C CA . PHE A 1 163 ? -5.119 4.751 -8.424 1.00 89.69 163 PHE A CA 1
ATOM 1296 C C . PHE A 1 163 ? -4.910 4.942 -6.926 1.00 89.69 163 PHE A C 1
ATOM 1298 O O . PHE A 1 163 ? -5.476 5.866 -6.339 1.00 89.69 163 PHE A O 1
ATOM 1305 N N . THR A 1 164 ? -4.067 4.103 -6.334 1.00 88.19 164 THR A N 1
ATOM 1306 C CA . THR A 1 164 ? -3.701 4.187 -4.919 1.00 88.19 164 THR A CA 1
ATOM 1307 C C . THR A 1 164 ? -2.194 4.362 -4.814 1.00 88.19 164 THR A C 1
ATOM 1309 O O . THR A 1 164 ? -1.438 3.641 -5.458 1.00 88.19 164 THR A O 1
ATOM 1312 N N . VAL A 1 165 ? -1.756 5.322 -4.002 1.00 90.44 165 VAL A N 1
ATOM 1313 C CA . VAL A 1 165 ? -0.341 5.558 -3.701 1.00 90.44 165 VAL A CA 1
ATOM 1314 C C . VAL A 1 165 ? -0.190 5.598 -2.190 1.00 90.44 165 VAL A C 1
ATOM 1316 O O . VAL A 1 165 ? -0.912 6.331 -1.515 1.00 90.44 165 VAL A O 1
ATOM 1319 N N . TRP A 1 166 ? 0.749 4.813 -1.669 1.00 88.25 166 TRP A N 1
ATOM 1320 C CA . TRP A 1 166 ? 1.047 4.750 -0.243 1.00 88.25 166 TRP A CA 1
ATOM 1321 C C . TRP A 1 166 ? 2.414 5.345 0.062 1.00 88.25 166 TRP A C 1
ATOM 1323 O O . TRP A 1 166 ? 3.364 5.210 -0.706 1.00 88.25 166 TRP A O 1
ATOM 1333 N N . HIS A 1 167 ? 2.503 5.974 1.228 1.00 90.44 167 HIS A N 1
ATOM 1334 C CA . HIS A 1 167 ? 3.751 6.409 1.830 1.00 90.44 167 HIS A CA 1
ATOM 1335 C C . HIS A 1 167 ? 3.683 6.161 3.336 1.00 90.44 167 HIS A C 1
ATOM 1337 O O . HIS A 1 167 ? 2.596 6.133 3.922 1.00 90.44 167 HIS A O 1
ATOM 1343 N N . ILE A 1 168 ? 4.841 5.991 3.972 1.00 91.19 168 ILE A N 1
ATOM 1344 C CA . ILE A 1 168 ? 4.911 5.914 5.430 1.00 91.19 168 ILE A CA 1
ATOM 1345 C C . ILE A 1 168 ? 4.405 7.214 6.064 1.00 91.19 168 ILE A C 1
ATOM 1347 O O . ILE A 1 168 ? 4.501 8.291 5.469 1.00 91.19 168 ILE A O 1
ATOM 1351 N N . SER A 1 169 ? 3.890 7.124 7.288 1.00 91.06 169 SER A N 1
ATOM 1352 C CA . SER A 1 169 ? 3.523 8.303 8.071 1.00 91.06 169 SER A CA 1
ATOM 1353 C C . SER A 1 169 ? 4.740 8.890 8.792 1.00 91.06 169 SER A C 1
ATOM 1355 O O . SER A 1 169 ? 5.706 8.188 9.091 1.00 91.06 169 SER A O 1
ATOM 1357 N N . ALA A 1 170 ? 4.667 10.176 9.145 1.00 92.06 170 ALA A N 1
ATOM 1358 C CA . ALA A 1 170 ? 5.690 10.841 9.956 1.00 92.06 170 ALA A CA 1
ATOM 1359 C C . ALA A 1 170 ? 5.936 10.128 11.299 1.00 92.06 170 ALA A C 1
ATOM 1361 O O . ALA A 1 170 ? 7.067 10.062 11.764 1.00 92.06 170 ALA A O 1
ATOM 1362 N N . ALA A 1 171 ? 4.892 9.527 11.883 1.00 91.19 171 ALA A N 1
ATOM 1363 C CA . ALA A 1 171 ? 4.966 8.823 13.163 1.00 91.19 171 ALA A CA 1
ATOM 1364 C C . ALA A 1 171 ? 5.866 7.575 13.138 1.00 91.19 171 ALA A C 1
ATOM 1366 O O . ALA A 1 171 ? 6.354 7.161 14.185 1.00 91.19 171 ALA A O 1
ATOM 1367 N N . VAL A 1 172 ? 6.075 6.971 11.963 1.00 89.00 172 VAL A N 1
ATOM 1368 C CA . VAL A 1 172 ? 6.948 5.796 11.790 1.00 89.00 172 VAL A CA 1
ATOM 1369 C C . VAL A 1 172 ? 8.238 6.130 11.036 1.00 89.00 172 VAL A C 1
ATOM 1371 O O . VAL A 1 172 ? 9.036 5.237 10.752 1.00 89.00 172 VAL A O 1
ATOM 1374 N N . SER A 1 173 ? 8.448 7.406 10.704 1.00 89.69 173 SER A N 1
ATOM 1375 C CA . SER A 1 173 ? 9.677 7.880 10.075 1.00 89.69 173 SER A CA 1
ATOM 1376 C C . SER A 1 173 ? 10.762 8.109 11.132 1.00 89.69 173 SER A C 1
ATOM 1378 O O . SER A 1 173 ? 10.497 8.795 12.121 1.00 89.69 173 SER A O 1
ATOM 1380 N N . PRO A 1 174 ? 12.003 7.622 10.932 1.00 86.44 174 PRO A N 1
ATOM 1381 C CA . PRO A 1 174 ? 13.108 7.874 11.859 1.00 86.44 174 PRO A CA 1
ATOM 1382 C C . PRO A 1 174 ? 13.411 9.361 12.092 1.00 86.44 174 PRO A C 1
ATOM 1384 O O . PRO A 1 174 ? 13.873 9.725 13.170 1.00 86.44 174 PRO A O 1
ATOM 1387 N N . SER A 1 175 ? 13.165 10.218 11.095 1.00 88.44 175 SER A N 1
ATOM 1388 C CA . SER A 1 175 ? 13.380 11.668 11.191 1.00 88.44 175 SER A CA 1
ATOM 1389 C C . SER A 1 175 ? 12.165 12.431 11.724 1.00 88.44 175 SER A C 1
ATOM 1391 O O . SER A 1 175 ? 12.270 13.627 11.977 1.00 88.44 175 SER A O 1
ATOM 1393 N N . GLY A 1 176 ? 11.005 11.779 11.860 1.00 89.56 176 GLY A N 1
ATOM 1394 C CA . GLY A 1 176 ? 9.733 12.456 12.124 1.00 89.56 176 GLY A CA 1
ATOM 1395 C C . GLY A 1 176 ? 9.184 13.247 10.929 1.00 89.56 176 GLY A C 1
ATOM 1396 O O . GLY A 1 176 ? 8.161 13.914 11.060 1.00 89.56 176 GLY A O 1
ATOM 1397 N N . GLU A 1 177 ? 9.824 13.159 9.760 1.00 89.50 177 GLU A N 1
ATOM 1398 C CA . GLU A 1 177 ? 9.398 13.815 8.524 1.00 89.50 177 GLU A CA 1
ATOM 1399 C C . GLU A 1 177 ? 9.211 12.805 7.388 1.00 89.50 177 GLU A C 1
ATOM 1401 O O . GLU A 1 177 ? 9.782 11.715 7.392 1.00 89.50 177 GLU A O 1
ATOM 1406 N N . VAL A 1 178 ? 8.409 13.183 6.393 1.00 88.12 178 VAL A N 1
ATOM 1407 C CA . VAL A 1 178 ? 8.171 12.413 5.156 1.00 88.12 178 VAL A CA 1
ATOM 1408 C C . VAL A 1 178 ? 8.578 13.213 3.913 1.00 88.12 178 VAL A C 1
ATOM 1410 O O . VAL A 1 178 ? 8.045 13.011 2.827 1.00 88.12 178 VAL A O 1
ATOM 1413 N N . SER A 1 179 ? 9.505 14.156 4.098 1.00 83.75 179 SER A N 1
ATOM 1414 C CA . SER A 1 179 ? 10.142 14.955 3.054 1.00 83.75 179 SER A CA 1
ATOM 1415 C C . SER A 1 179 ? 11.186 14.089 2.336 1.00 83.75 179 SER A C 1
ATOM 1417 O O . SER A 1 179 ? 12.359 14.044 2.699 1.00 83.75 179 SER A O 1
ATOM 1419 N N . SER A 1 180 ? 10.735 13.311 1.356 1.00 76.12 180 SER A N 1
ATOM 1420 C CA . SER A 1 180 ? 11.586 12.554 0.426 1.00 76.12 180 SER A CA 1
ATOM 1421 C C . SER A 1 180 ? 11.424 13.084 -0.990 1.00 76.12 180 SER A C 1
ATOM 1423 O O . SER A 1 180 ? 10.310 13.558 -1.311 1.00 76.12 180 SER A O 1
#

Nearest PDB structures (foldseek):
  6wme-assembly1_A-3  TM=7.234E-01  e=4.103E-06  Homo sapiens
  4dxt-assembly1_A  TM=7.206E-01  e=1.885E-05  Homo sapiens
  5ed8-assembly1_A  TM=5.021E-01  e=3.982E-04  Mus musculus
  5aji-assembly1_E  TM=6.613E-01  e=6.907E+00  Escherichia coli

InterPro domains:
  IPR012919 SUN domain [PF07738] (123-178)
  IPR012919 SUN domain [PS51469] (94-180)
  IPR045119 SUN domain-containing protein 1-5 [PTHR12911] (18-180)

Solvent-accessible surface area (backbone atoms only — not comparable to full-atom values): 11256 Å² total; per-residue (Å²): 137,84,81,82,76,82,81,75,78,74,53,74,69,55,47,51,52,50,51,51,42,52,51,53,54,52,49,51,52,50,51,49,52,50,50,37,52,51,53,63,55,48,51,54,54,54,56,48,54,54,47,55,55,39,59,77,68,68,55,55,69,71,58,47,53,52,53,50,51,54,47,52,53,52,53,49,56,52,44,61,76,71,56,76,69,85,68,61,59,27,41,91,67,54,18,44,67,40,70,88,72,24,60,66,40,33,80,47,80,79,58,65,76,76,55,87,79,85,66,89,77,83,72,56,40,54,71,62,45,71,26,47,94,60,70,52,85,87,52,51,51,46,54,62,79,96,68,81,55,77,38,75,45,53,59,61,96,75,82,86,88,78,86,88,85,86,75,70,53,37,92,71,30,96,83,57,54,73,92,121

Mean predicted aligned error: 11.59 Å

Foldseek 3Di:
DDDPDDDDDDDPVVVVLQVVLVVLLVVVVVVLVVVLVVLVVCLVVQLVVLLVVCVVVVHDPVVNVVVSVVSSVVSVVVSVQPRDDDDQCAVVSPKDWPPVQWADFPCPPVVVPPPPPDDDDPDADDCNLQNHPDAAPSSHTHHPDDDIDIDMDGSDDDDDPDDDDDHDALVRDPVSDPPD

Radius of gyration: 23.4 Å; Cα contacts (8 Å, |Δi|>4): 134; chains: 1; bounding box: 61×35×76 Å

Organism: Melopsittacus undulatus (NCBI:txid13146)

pLDDT: mean 80.07, std 17.57, range [30.72, 97.62]